Protein AF-A0A538D932-F1 (afdb_monomer_lite)

pLDDT: mean 81.1, std 18.61, range [20.25, 96.94]

Sequence (304 aa):
MVLSDRTIARYLEEGRIEIEPYDESLLQPSSVDVRVDRFFRVFHNSRYPYIDVREEQEDLTELVEVDDDTPFVLHPGEFVLGSTLERIRLPDDLVARLEGKALALDTLVPTTQGWKTMGDLRAGDLVFDEDGFPAVVLAATPPMTGRPCFEIRFSDGTAVVTDVDHQWRTIAKRDRRRGLRVDRIVTTGEIAETLRVGDEVNHHVPLAGAVWYPERDLPIDPYVLGVWLGDGTTTKAEITCADDEILAEVAAAGYEVARQRTRPLVYRVGGTGHTRCATTRSARLCFKASRIQTATSIASGAVI

Structure (mmCIF, N/CA/C/O backbone):
data_AF-A0A538D932-F1
#
_entry.id   AF-A0A538D932-F1
#
loop_
_atom_site.group_PDB
_atom_site.id
_atom_site.type_symbol
_atom_site.label_atom_id
_atom_site.label_alt_id
_atom_site.label_comp_id
_atom_site.label_asym_id
_atom_site.label_entity_id
_atom_site.label_seq_id
_atom_site.pdbx_PDB_ins_code
_atom_site.Cartn_x
_atom_site.Cartn_y
_atom_site.Cartn_z
_atom_site.occupancy
_atom_site.B_iso_or_equiv
_atom_site.auth_seq_id
_atom_site.auth_comp_id
_atom_site.auth_asym_id
_atom_site.auth_atom_id
_atom_site.pdbx_PDB_model_num
ATOM 1 N N . MET A 1 1 ? -2.665 18.416 13.082 1.00 67.06 1 MET A N 1
ATOM 2 C CA . MET A 1 1 ? -1.766 17.993 11.983 1.00 67.06 1 MET A CA 1
ATOM 3 C C . MET A 1 1 ? -1.580 16.496 12.137 1.00 67.06 1 MET A C 1
ATOM 5 O O . MET A 1 1 ? -1.362 16.083 13.267 1.00 67.06 1 MET A O 1
ATOM 9 N N . VAL A 1 2 ? -1.727 15.710 11.070 1.00 84.25 2 VAL A N 1
ATOM 10 C CA . VAL A 1 2 ? -1.512 14.252 11.118 1.00 84.25 2 VAL A CA 1
ATOM 11 C C . VAL A 1 2 ? -0.020 13.969 11.344 1.00 84.25 2 VAL A C 1
ATOM 13 O O . VAL A 1 2 ? 0.822 14.677 10.785 1.00 84.25 2 VAL A O 1
ATOM 16 N N . LEU A 1 3 ? 0.306 12.996 12.200 1.00 86.44 3 LEU A N 1
ATOM 17 C CA . LEU A 1 3 ? 1.692 12.615 12.488 1.00 86.44 3 LEU A CA 1
ATOM 18 C C . LEU A 1 3 ? 2.247 11.746 11.353 1.00 86.44 3 LEU A C 1
ATOM 20 O O . LEU A 1 3 ? 1.565 10.839 10.895 1.00 86.44 3 LEU A O 1
ATOM 24 N N . SER A 1 4 ? 3.477 12.014 10.910 1.00 86.06 4 SER A N 1
ATOM 25 C CA . SER A 1 4 ? 4.203 11.134 9.984 1.00 86.06 4 SER A CA 1
ATOM 26 C C . SER A 1 4 ? 4.803 9.927 10.703 1.00 86.06 4 SER A C 1
ATOM 28 O O . SER A 1 4 ? 5.055 10.009 11.903 1.00 86.06 4 SER A O 1
ATOM 30 N N . ASP A 1 5 ? 5.114 8.869 9.962 1.00 87.25 5 ASP A N 1
ATOM 31 C CA . ASP A 1 5 ? 5.920 7.706 10.365 1.00 87.25 5 ASP A CA 1
ATOM 32 C C . ASP A 1 5 ? 7.085 8.064 11.298 1.00 87.25 5 ASP A C 1
ATOM 34 O O . ASP A 1 5 ? 7.145 7.601 12.431 1.00 87.25 5 ASP A O 1
ATOM 38 N N . ARG A 1 6 ? 7.961 8.988 10.890 1.00 88.25 6 ARG A N 1
ATOM 39 C CA . ARG A 1 6 ? 9.130 9.428 11.667 1.00 88.25 6 ARG A CA 1
ATOM 40 C C . ARG A 1 6 ? 8.738 10.105 12.972 1.00 88.25 6 ARG A C 1
ATOM 42 O O . ARG A 1 6 ? 9.459 10.028 13.962 1.00 88.25 6 ARG A O 1
ATOM 49 N N . THR A 1 7 ? 7.617 10.824 12.965 1.00 92.62 7 THR A N 1
ATOM 50 C CA . THR A 1 7 ? 7.111 11.492 14.166 1.00 92.62 7 THR A CA 1
ATOM 51 C C . THR A 1 7 ? 6.482 10.486 15.120 1.00 92.62 7 THR A C 1
ATOM 53 O O . THR A 1 7 ? 6.703 10.601 16.321 1.00 92.62 7 THR A O 1
ATOM 56 N N . ILE A 1 8 ? 5.737 9.513 14.590 1.00 93.38 8 ILE A N 1
ATOM 57 C CA . ILE A 1 8 ? 5.142 8.410 15.348 1.00 93.38 8 ILE A CA 1
ATOM 58 C C . ILE A 1 8 ? 6.254 7.568 15.978 1.00 93.38 8 ILE A C 1
ATOM 60 O O . ILE A 1 8 ? 6.254 7.414 17.193 1.00 93.38 8 ILE A O 1
ATOM 64 N N . ALA A 1 9 ? 7.242 7.128 15.191 1.00 93.19 9 ALA A N 1
ATOM 65 C CA . ALA A 1 9 ? 8.400 6.369 15.661 1.00 93.19 9 ALA A CA 1
ATOM 66 C C . ALA A 1 9 ? 9.131 7.098 16.795 1.00 93.19 9 ALA A C 1
ATOM 68 O O . ALA A 1 9 ? 9.318 6.544 17.873 1.00 93.19 9 ALA A O 1
ATOM 69 N N . ARG A 1 10 ? 9.435 8.390 16.614 1.00 95.81 10 ARG A N 1
ATOM 70 C CA . ARG A 1 10 ? 10.038 9.205 17.677 1.00 95.81 10 ARG A CA 1
ATOM 71 C C . ARG A 1 10 ? 9.156 9.285 18.929 1.00 95.81 10 ARG A C 1
ATOM 73 O O . ARG A 1 10 ? 9.673 9.237 20.034 1.00 95.81 10 ARG A O 1
ATOM 80 N N . TYR A 1 11 ? 7.841 9.449 18.788 1.00 96.31 11 TYR A N 1
ATOM 81 C CA . TYR A 1 11 ? 6.939 9.536 19.945 1.00 96.31 11 TYR A CA 1
ATOM 82 C C . TYR A 1 11 ? 6.786 8.198 20.675 1.00 96.31 11 TYR A C 1
ATOM 84 O O . TYR A 1 11 ? 6.561 8.216 21.884 1.00 96.31 11 TYR A O 1
ATOM 92 N N . LEU A 1 12 ? 6.926 7.074 19.970 1.00 95.50 12 LEU A N 1
ATOM 93 C CA . LEU A 1 12 ? 7.026 5.739 20.561 1.00 95.50 12 LEU A CA 1
ATOM 94 C C . LEU A 1 12 ? 8.347 5.583 21.330 1.00 95.50 12 LEU A C 1
ATOM 96 O O . LEU A 1 12 ? 8.331 5.184 22.489 1.00 95.50 12 LEU A O 1
ATOM 100 N N . GLU A 1 13 ? 9.478 5.980 20.735 1.00 95.50 13 GLU A N 1
ATOM 101 C CA . GLU A 1 13 ? 10.796 5.969 21.397 1.00 95.50 13 GLU A CA 1
ATOM 102 C C . GLU A 1 13 ? 10.840 6.862 22.648 1.00 95.50 13 GLU A C 1
ATOM 104 O O . GLU A 1 13 ? 11.429 6.497 23.665 1.00 95.50 13 GLU A O 1
ATOM 109 N N . GLU A 1 14 ? 10.205 8.036 22.592 1.00 96.06 14 GLU A N 1
ATOM 110 C CA . GLU A 1 14 ? 10.094 8.979 23.711 1.00 96.06 14 GLU A CA 1
ATOM 111 C C . GLU A 1 14 ? 9.069 8.535 24.777 1.00 96.06 14 GLU A C 1
ATOM 113 O O . GLU A 1 14 ? 8.948 9.198 25.809 1.00 96.06 14 GLU A O 1
ATOM 118 N N . GLY A 1 15 ? 8.307 7.457 24.543 1.00 95.44 15 GLY A N 1
ATOM 119 C CA . GLY A 1 15 ? 7.244 6.980 25.438 1.00 95.44 15 GLY A CA 1
ATOM 120 C C . GLY A 1 15 ? 6.040 7.923 25.536 1.00 95.44 15 GLY A C 1
ATOM 121 O O . GLY A 1 15 ? 5.263 7.858 26.486 1.00 95.44 15 GLY A O 1
ATOM 122 N N . ARG A 1 16 ? 5.879 8.845 24.580 1.00 96.44 16 ARG A N 1
ATOM 123 C CA . ARG A 1 16 ? 4.697 9.717 24.508 1.00 96.44 16 ARG A CA 1
ATOM 124 C C . ARG A 1 16 ? 3.484 8.952 24.004 1.00 96.44 16 ARG A C 1
ATOM 126 O O . ARG A 1 16 ? 2.383 9.183 24.491 1.00 96.44 16 ARG A O 1
ATOM 133 N N . ILE A 1 17 ? 3.695 8.091 23.012 1.00 96.94 17 ILE A N 1
ATOM 134 C CA . ILE A 1 17 ? 2.719 7.116 22.534 1.00 96.94 17 ILE A CA 1
ATOM 135 C C . ILE A 1 17 ? 3.187 5.754 23.038 1.00 96.94 17 ILE A C 1
ATOM 137 O O . ILE A 1 17 ? 4.359 5.422 22.888 1.00 96.94 17 ILE A O 1
ATOM 141 N N . GLU A 1 18 ? 2.282 4.962 23.601 1.00 96.94 18 GLU A N 1
ATOM 142 C CA . GLU A 1 18 ? 2.555 3.566 23.955 1.00 96.94 18 GLU A CA 1
ATOM 143 C C . GLU A 1 18 ? 1.595 2.682 23.158 1.00 96.94 18 GLU A C 1
ATOM 145 O O . GLU A 1 18 ? 0.393 2.952 23.117 1.00 96.94 18 GLU A O 1
ATOM 150 N N . ILE A 1 19 ? 2.125 1.653 22.498 1.00 96.44 19 ILE A N 1
ATOM 151 C CA . ILE A 1 19 ? 1.352 0.641 21.771 1.00 96.44 19 ILE A CA 1
ATOM 152 C C . ILE A 1 19 ? 1.852 -0.715 22.257 1.00 96.44 19 ILE A C 1
ATOM 154 O O . ILE A 1 19 ? 3.038 -1.013 22.144 1.00 96.44 19 ILE A O 1
ATOM 158 N N . GLU A 1 20 ? 0.966 -1.530 22.819 1.00 95.62 20 GLU A N 1
ATOM 159 C CA . GLU A 1 20 ? 1.338 -2.826 23.386 1.00 95.62 20 GLU A CA 1
ATOM 160 C C . GLU A 1 20 ? 0.392 -3.932 22.899 1.00 95.62 20 GLU A C 1
ATOM 162 O O . GLU A 1 20 ? -0.794 -3.880 23.235 1.00 95.62 20 GLU A O 1
ATOM 167 N N . PRO A 1 21 ? 0.884 -4.942 22.152 1.00 95.50 21 PRO A N 1
ATOM 168 C CA . PRO A 1 21 ? 2.247 -5.080 21.614 1.00 95.50 21 PRO A CA 1
ATOM 169 C C . PRO A 1 21 ? 2.507 -4.157 20.406 1.00 95.50 21 PRO A C 1
ATOM 171 O O . PRO A 1 21 ? 1.658 -4.037 19.530 1.00 95.50 21 PRO A O 1
ATOM 174 N N . TYR A 1 22 ? 3.697 -3.557 20.312 1.00 92.19 22 TYR A N 1
ATOM 175 C CA . TYR A 1 22 ? 4.111 -2.814 19.115 1.00 92.19 22 TYR A CA 1
ATOM 176 C C . TYR A 1 22 ? 4.890 -3.710 18.151 1.00 92.19 22 TYR A C 1
ATOM 178 O O . TYR A 1 22 ? 5.838 -4.388 18.548 1.00 92.19 22 TYR A O 1
ATOM 186 N N . ASP A 1 23 ? 4.497 -3.674 16.882 1.00 88.06 23 ASP A N 1
ATOM 187 C CA . ASP A 1 23 ? 5.209 -4.289 15.767 1.00 88.06 23 ASP A CA 1
ATOM 188 C C . ASP A 1 23 ? 5.596 -3.178 14.786 1.00 88.06 23 ASP A C 1
ATOM 190 O O . ASP A 1 23 ? 4.735 -2.488 14.240 1.00 88.06 23 ASP A O 1
ATOM 194 N N . GLU A 1 24 ? 6.899 -2.987 14.585 1.00 88.12 24 GLU A N 1
ATOM 195 C CA . GLU A 1 24 ? 7.432 -1.927 13.726 1.00 88.12 24 GLU A CA 1
ATOM 196 C C . GLU A 1 24 ? 6.998 -2.088 12.262 1.00 88.12 24 GLU A C 1
ATOM 198 O O . GLU A 1 24 ? 6.854 -1.092 11.558 1.00 88.12 24 GLU A O 1
ATOM 203 N N . SER A 1 25 ? 6.697 -3.314 11.816 1.00 79.50 25 SER A N 1
ATOM 204 C CA . SER A 1 25 ? 6.202 -3.564 10.456 1.00 79.50 25 SER A CA 1
ATOM 205 C C . SER A 1 25 ? 4.795 -3.008 10.206 1.00 79.50 25 SER A C 1
ATOM 207 O O . SER A 1 25 ? 4.408 -2.797 9.056 1.00 79.50 25 SER A O 1
ATOM 209 N N . LEU A 1 26 ? 4.034 -2.730 11.271 1.00 82.69 26 LEU A N 1
ATOM 210 C CA . LEU A 1 26 ? 2.700 -2.132 11.190 1.00 82.69 26 LEU A CA 1
ATOM 211 C C . LEU A 1 26 ? 2.745 -0.600 11.115 1.00 82.69 26 LEU A C 1
ATOM 213 O O . LEU A 1 26 ? 1.703 0.037 10.930 1.00 82.69 26 LEU A O 1
ATOM 217 N N . LEU A 1 27 ? 3.929 0.011 11.233 1.00 87.44 27 LEU A N 1
ATOM 218 C CA . LEU A 1 27 ? 4.098 1.445 11.044 1.00 87.44 27 LEU A CA 1
ATOM 219 C C . LEU A 1 27 ? 3.983 1.801 9.559 1.00 87.44 27 LEU A C 1
ATOM 221 O O . LEU A 1 27 ? 4.757 1.360 8.717 1.00 87.44 27 LEU A O 1
ATOM 225 N N . GLN A 1 28 ? 3.013 2.651 9.254 1.00 81.81 28 GLN A N 1
ATOM 226 C CA . GLN A 1 28 ? 2.750 3.186 7.924 1.00 81.81 28 GLN A CA 1
ATOM 227 C C . GLN A 1 28 ? 3.183 4.664 7.860 1.00 81.81 28 GLN A C 1
ATOM 229 O O . GLN A 1 28 ? 3.369 5.295 8.907 1.00 81.81 28 GLN A O 1
ATOM 234 N N . PRO A 1 29 ? 3.246 5.285 6.664 1.00 77.56 29 PRO A N 1
ATOM 235 C CA . PRO A 1 29 ? 3.701 6.672 6.486 1.00 77.56 29 PRO A CA 1
ATOM 236 C C . PRO A 1 29 ? 3.036 7.738 7.383 1.00 77.56 29 PRO A C 1
ATOM 238 O O . PRO A 1 29 ? 3.615 8.804 7.600 1.00 77.56 29 PRO A O 1
ATOM 241 N N . SER A 1 30 ? 1.832 7.487 7.911 1.00 81.50 30 SER A N 1
ATOM 242 C CA . SER A 1 30 ? 1.179 8.329 8.933 1.00 81.50 30 SER A CA 1
ATOM 243 C C . SER A 1 30 ? 0.112 7.614 9.759 1.00 81.50 30 SER A C 1
ATOM 245 O O . SER A 1 30 ? -0.875 8.216 10.192 1.00 81.50 30 SER A O 1
ATOM 247 N N . SER A 1 31 ? 0.238 6.308 9.919 1.00 87.62 31 SER A N 1
ATOM 248 C CA . SER A 1 31 ? -0.682 5.533 10.743 1.00 87.62 31 SER A CA 1
ATOM 249 C C . SER A 1 31 ? 0.064 4.350 11.331 1.00 87.62 31 SER A C 1
ATOM 251 O O . SER A 1 31 ? 1.142 4.003 10.860 1.00 87.62 31 SER A O 1
ATOM 253 N N . VAL A 1 32 ? -0.518 3.719 12.338 1.00 90.06 32 VAL A N 1
ATOM 254 C CA . VAL A 1 32 ? -0.090 2.396 12.787 1.00 90.06 32 VAL A CA 1
ATOM 255 C C . VAL A 1 32 ? -1.279 1.488 12.550 1.00 90.06 32 VAL A C 1
ATOM 257 O O . VAL A 1 32 ? -2.383 1.808 12.997 1.00 90.06 32 VAL A O 1
ATOM 260 N N . ASP A 1 33 ? -1.079 0.427 11.780 1.00 88.44 33 ASP A N 1
ATOM 261 C CA . ASP A 1 33 ? -2.124 -0.568 11.590 1.00 88.44 33 ASP A CA 1
ATOM 262 C C . ASP A 1 33 ? -2.295 -1.355 12.901 1.00 88.44 33 ASP A C 1
ATOM 264 O O . ASP A 1 33 ? -1.330 -1.633 13.612 1.00 88.44 33 ASP A O 1
ATOM 268 N N . VAL A 1 34 ? -3.540 -1.674 13.249 1.00 89.44 34 VAL A N 1
ATOM 269 C CA . VAL A 1 34 ? -3.886 -2.430 14.460 1.00 89.44 34 VAL A CA 1
ATOM 270 C C . VAL A 1 34 ? -4.555 -3.735 14.071 1.00 89.44 34 VAL A C 1
ATOM 272 O O . VAL A 1 34 ? -5.273 -3.813 13.069 1.00 89.44 34 VAL A O 1
ATOM 275 N N . ARG A 1 35 ? -4.321 -4.771 14.866 1.00 87.75 35 ARG A N 1
ATOM 276 C CA . ARG A 1 35 ? -4.870 -6.107 14.664 1.00 87.75 35 ARG A CA 1
ATOM 277 C C . ARG A 1 35 ? -6.137 -6.276 15.487 1.00 87.75 35 ARG A C 1
ATOM 279 O O . ARG A 1 35 ? -6.336 -5.639 16.519 1.00 87.75 35 ARG A O 1
ATOM 286 N N . VAL A 1 36 ? -7.015 -7.148 15.010 1.00 87.31 36 VAL A N 1
ATOM 287 C CA . VAL A 1 36 ? -8.210 -7.561 15.751 1.00 87.31 36 VAL A CA 1
ATOM 288 C C . VAL A 1 36 ? -7.791 -8.573 16.816 1.00 87.31 36 VAL A C 1
ATOM 290 O O . VAL A 1 36 ? -7.000 -9.470 16.532 1.00 87.31 36 VAL A O 1
ATOM 293 N N . ASP A 1 37 ? -8.297 -8.409 18.035 1.00 90.62 37 ASP A N 1
ATOM 294 C CA . ASP A 1 37 ? -8.060 -9.333 19.144 1.00 90.62 37 ASP A CA 1
ATOM 295 C C . ASP A 1 37 ? -8.970 -10.573 19.059 1.00 90.62 37 ASP A C 1
ATOM 297 O O . ASP A 1 37 ? -9.961 -10.599 18.327 1.00 90.62 37 ASP A O 1
ATOM 301 N N . ARG A 1 38 ? -8.680 -11.590 19.872 1.00 89.31 38 ARG A N 1
ATOM 302 C CA . ARG A 1 38 ? -9.475 -12.826 20.001 1.00 89.31 38 ARG A CA 1
ATOM 303 C C . ARG A 1 38 ? -10.803 -12.647 20.743 1.00 89.31 38 ARG A C 1
ATOM 305 O O . ARG A 1 38 ? -11.594 -13.584 20.828 1.00 89.31 38 ARG A O 1
ATOM 312 N N . PHE A 1 39 ? -11.028 -11.474 21.329 1.00 90.00 39 PHE A N 1
ATOM 313 C CA . PHE A 1 39 ? -12.186 -11.182 22.164 1.00 90.00 39 PHE A CA 1
ATOM 314 C C . PHE A 1 39 ? -13.264 -10.428 21.385 1.00 90.00 39 PHE A C 1
ATOM 316 O O . PHE A 1 39 ? -13.053 -9.299 20.929 1.00 90.00 39 PHE A O 1
ATOM 323 N N . PHE A 1 40 ? -14.454 -11.022 21.320 1.00 90.31 40 PHE A N 1
ATOM 324 C CA . PHE A 1 40 ? -15.639 -10.432 20.708 1.00 90.31 40 PHE A CA 1
ATOM 325 C C . PHE A 1 40 ? -16.775 -10.321 21.721 1.00 90.31 40 PHE A C 1
ATOM 327 O O . PHE A 1 40 ? -17.036 -11.241 22.491 1.00 90.31 40 PHE A O 1
ATOM 334 N N . ARG A 1 41 ? -17.502 -9.204 21.709 1.00 89.44 41 ARG A N 1
ATOM 335 C CA . ARG A 1 41 ? -18.780 -9.062 22.418 1.00 89.44 41 ARG A CA 1
ATOM 336 C C . ARG A 1 41 ? -19.925 -9.300 21.442 1.00 89.44 41 ARG A C 1
ATOM 338 O O . ARG A 1 41 ? -20.145 -8.493 20.539 1.00 89.44 41 ARG A O 1
ATOM 345 N N . VAL A 1 42 ? -20.645 -10.400 21.639 1.00 88.00 42 VAL A N 1
ATOM 346 C CA . VAL A 1 42 ? -21.792 -10.817 20.818 1.00 88.00 42 VAL A CA 1
ATOM 347 C C . VAL A 1 42 ? -23.087 -10.361 21.478 1.00 88.00 42 VAL A C 1
ATOM 349 O O . VAL A 1 42 ? -23.236 -10.509 22.690 1.00 88.00 42 VAL A O 1
ATOM 352 N N . PHE A 1 43 ? -24.023 -9.807 20.701 1.00 86.00 43 PHE A N 1
ATOM 353 C CA . PHE A 1 43 ? -25.309 -9.333 21.220 1.00 86.00 43 PHE A CA 1
ATOM 354 C C . PHE A 1 43 ? -26.418 -10.377 21.091 1.00 86.00 43 PHE A C 1
ATOM 356 O O . PHE A 1 43 ? -26.683 -10.910 20.013 1.00 86.00 43 PHE A O 1
ATOM 363 N N . HIS A 1 44 ? -27.152 -10.583 22.183 1.00 83.38 44 HIS A N 1
ATOM 364 C CA . HIS A 1 44 ? -28.346 -11.423 22.233 1.00 83.38 44 HIS A CA 1
ATOM 365 C C . HIS A 1 44 ? -29.605 -10.588 21.968 1.00 83.38 44 HIS A C 1
ATOM 367 O O . HIS A 1 44 ? -30.412 -10.329 22.862 1.00 83.38 44 HIS A O 1
ATOM 373 N N . ASN A 1 45 ? -29.784 -10.178 20.710 1.00 75.62 45 ASN A N 1
ATOM 374 C CA . ASN A 1 45 ? -30.821 -9.228 20.266 1.00 75.62 45 ASN A CA 1
ATOM 375 C C . ASN A 1 45 ? -32.275 -9.669 20.536 1.00 75.62 45 ASN A C 1
ATOM 377 O O . ASN A 1 45 ? -33.198 -8.874 20.394 1.00 75.62 45 ASN A O 1
ATOM 381 N N . SER A 1 46 ? -32.503 -10.935 20.887 1.00 79.00 46 SER A N 1
ATOM 382 C CA . SER A 1 46 ? -33.823 -11.486 21.206 1.00 79.00 46 SER A CA 1
ATOM 383 C C . SER A 1 46 ? -34.197 -11.389 22.687 1.00 79.00 46 SER A C 1
ATOM 385 O O . SER A 1 46 ? -35.371 -11.558 23.017 1.00 79.00 46 SER A O 1
ATOM 387 N N . ARG A 1 47 ? -33.233 -11.139 23.587 1.00 80.44 47 ARG A N 1
ATOM 388 C CA . ARG A 1 47 ? -33.479 -11.126 25.041 1.00 80.44 47 ARG A CA 1
ATOM 389 C C . ARG A 1 47 ? -34.109 -9.825 25.523 1.00 80.44 47 ARG A C 1
ATOM 391 O O . ARG A 1 47 ? -34.890 -9.846 26.470 1.00 80.44 47 ARG A O 1
ATOM 398 N N . TYR A 1 48 ? -33.813 -8.718 24.848 1.00 77.62 48 TYR A N 1
ATOM 399 C CA . TYR A 1 48 ? -34.347 -7.402 25.176 1.00 77.62 48 TYR A CA 1
ATOM 400 C C . TYR A 1 48 ? -34.907 -6.711 23.930 1.00 77.62 48 TYR A C 1
ATOM 402 O O . TYR A 1 48 ? -34.303 -6.795 22.863 1.00 77.62 48 TYR A O 1
ATOM 410 N N . PRO A 1 49 ? -36.035 -5.989 24.047 1.00 81.38 49 PRO A N 1
ATOM 411 C CA . PRO A 1 49 ? -36.612 -5.246 22.927 1.00 81.38 49 PRO A CA 1
ATOM 412 C C . PRO A 1 49 ? -35.829 -3.968 22.574 1.00 81.38 49 PRO A C 1
ATOM 414 O O . PRO A 1 49 ? -36.019 -3.421 21.490 1.00 81.38 49 PRO A O 1
ATOM 417 N N . TYR A 1 50 ? -34.991 -3.467 23.486 1.00 80.31 50 TYR A N 1
ATOM 418 C CA . TYR A 1 50 ? -34.152 -2.281 23.310 1.00 80.31 50 TYR A CA 1
ATOM 419 C C . TYR A 1 50 ? -32.991 -2.277 24.316 1.00 80.31 50 TYR A C 1
ATOM 421 O O . TYR A 1 50 ? -33.002 -3.010 25.307 1.00 80.31 50 TYR A O 1
ATOM 429 N N . ILE A 1 51 ? -32.000 -1.424 24.052 1.00 80.31 51 ILE A N 1
ATOM 430 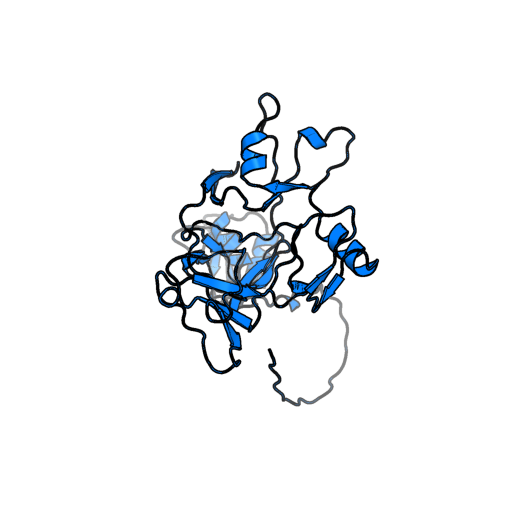C CA . ILE A 1 51 ? -30.879 -1.151 24.956 1.00 80.31 51 ILE A CA 1
ATOM 431 C C . ILE A 1 51 ? -31.258 0.052 25.826 1.00 80.31 51 ILE A C 1
ATOM 433 O O . ILE A 1 51 ? -31.458 1.147 25.292 1.00 80.31 51 ILE A O 1
ATOM 437 N N . ASP A 1 52 ? -31.370 -0.138 27.141 1.00 82.94 52 ASP A N 1
ATOM 438 C CA . ASP A 1 52 ? -31.601 0.940 28.107 1.00 82.94 52 ASP A CA 1
ATOM 439 C C . ASP A 1 52 ? -30.359 1.147 28.969 1.00 82.94 52 ASP A C 1
ATOM 441 O O . ASP A 1 52 ? -29.994 0.312 29.783 1.00 82.94 52 ASP A O 1
ATOM 445 N N . VAL A 1 53 ? -29.719 2.303 28.813 1.00 83.69 53 VAL A N 1
ATOM 446 C CA . VAL A 1 53 ? -28.483 2.650 29.532 1.00 83.69 53 VAL A CA 1
ATOM 447 C C . VAL A 1 53 ? -28.732 2.884 31.031 1.00 83.69 53 VAL A C 1
ATOM 449 O O . VAL A 1 53 ? -27.782 2.970 31.806 1.00 83.69 53 VAL A O 1
ATOM 452 N N . ARG A 1 54 ? -29.992 3.037 31.460 1.00 89.88 54 ARG A N 1
ATOM 453 C CA . ARG A 1 54 ? -30.341 3.259 32.873 1.00 89.88 54 ARG A CA 1
ATOM 454 C C . ARG A 1 54 ? -30.500 1.971 33.670 1.00 89.88 54 ARG A C 1
ATOM 456 O O . ARG A 1 54 ? -30.505 2.047 34.896 1.00 89.88 54 ARG A O 1
ATOM 463 N N . GLU A 1 55 ? -30.652 0.836 33.000 1.00 85.31 55 GLU A N 1
ATOM 464 C CA . GLU A 1 55 ? -30.877 -0.458 33.634 1.00 85.31 55 GLU A CA 1
ATOM 465 C C . GLU A 1 55 ? -29.725 -1.409 33.300 1.00 85.31 55 GLU A C 1
ATOM 467 O O . GLU A 1 55 ? -29.205 -1.420 32.187 1.00 85.31 55 GLU A O 1
ATOM 472 N N . GLU A 1 56 ? -29.298 -2.214 34.272 1.00 81.31 56 GLU A N 1
ATOM 473 C CA . GLU A 1 56 ? -28.292 -3.246 34.021 1.00 81.31 56 GLU A CA 1
ATOM 474 C C . GLU A 1 56 ? -28.921 -4.394 33.218 1.00 81.31 56 GLU A C 1
ATOM 476 O O . GLU A 1 56 ? -29.882 -5.031 33.648 1.00 81.31 56 GLU A O 1
ATOM 481 N N . GLN A 1 57 ? -28.375 -4.651 32.028 1.00 84.38 57 GLN A N 1
ATOM 482 C CA . GLN A 1 57 ? -28.814 -5.708 31.113 1.00 84.38 57 GLN A CA 1
ATOM 483 C C . GLN A 1 57 ? -27.668 -6.713 30.906 1.00 84.38 57 GLN A C 1
ATOM 485 O O . GLN A 1 57 ? -27.083 -6.784 29.825 1.00 84.38 57 GLN A O 1
ATOM 490 N N . GLU A 1 58 ? -27.300 -7.462 31.951 1.00 81.06 58 GLU A N 1
ATOM 491 C CA . GLU A 1 58 ? -26.117 -8.348 31.953 1.00 81.06 58 GLU A CA 1
ATOM 492 C C . GLU A 1 58 ? -26.143 -9.402 30.834 1.00 81.06 58 GLU A C 1
ATOM 494 O O . GLU A 1 58 ? -25.117 -9.711 30.233 1.00 81.06 58 GLU A O 1
ATOM 499 N N . ASP A 1 59 ? -27.337 -9.888 30.497 1.00 83.88 59 ASP A N 1
ATOM 500 C CA . ASP A 1 59 ? -27.571 -10.911 29.478 1.00 83.88 59 ASP A CA 1
ATOM 501 C C . ASP A 1 59 ? -27.596 -10.374 28.036 1.00 83.88 59 ASP A C 1
ATOM 503 O O . ASP A 1 59 ? -27.749 -11.150 27.089 1.00 83.88 59 ASP A O 1
ATOM 507 N N . LEU A 1 60 ? -27.491 -9.054 27.841 1.00 85.31 60 LEU A N 1
ATOM 508 C CA . LEU A 1 60 ? -27.553 -8.437 26.513 1.00 85.31 60 LEU A CA 1
ATOM 509 C C . LEU A 1 60 ? -26.343 -8.813 25.656 1.00 85.31 60 LEU A C 1
ATOM 511 O O . LEU A 1 60 ? -26.476 -8.940 24.438 1.00 85.31 60 LEU A O 1
ATOM 515 N N . THR A 1 61 ? -25.172 -8.968 26.279 1.00 87.00 61 THR A N 1
ATOM 516 C CA . THR A 1 61 ? -23.936 -9.287 25.565 1.00 87.00 61 THR A CA 1
ATOM 517 C C . THR A 1 61 ? -23.159 -10.399 26.237 1.00 87.00 61 THR A C 1
ATOM 519 O O . THR A 1 61 ? -23.059 -10.463 27.458 1.00 87.00 61 THR A O 1
ATOM 522 N N . GLU A 1 62 ? -22.511 -11.213 25.424 1.00 89.69 62 GLU A N 1
ATOM 523 C CA . GLU A 1 62 ? -21.622 -12.277 25.866 1.00 89.69 62 GLU A CA 1
ATOM 524 C C . GLU A 1 62 ? -20.212 -12.005 25.352 1.00 89.69 62 GLU A C 1
ATOM 526 O O . GLU A 1 62 ? -20.040 -11.592 24.203 1.00 89.69 62 GLU A O 1
ATOM 531 N N . LEU A 1 63 ? -19.209 -12.181 26.214 1.00 89.94 63 LEU A N 1
ATOM 532 C CA . LEU A 1 63 ? -17.813 -12.151 25.794 1.00 89.94 63 LEU A CA 1
ATOM 533 C C . LEU A 1 63 ? -17.452 -13.534 25.256 1.00 89.94 63 LEU A C 1
ATOM 535 O O . LEU A 1 63 ? -17.432 -14.501 26.012 1.00 89.94 63 LEU A O 1
ATOM 539 N N . VAL A 1 64 ? -17.156 -13.597 23.967 1.00 89.88 64 VAL A N 1
ATOM 540 C CA . VAL A 1 64 ? -16.654 -14.785 23.288 1.00 89.88 64 VAL A CA 1
ATOM 541 C C . VAL A 1 64 ? -15.152 -14.617 23.105 1.00 89.88 64 VAL A C 1
ATOM 543 O O . VAL A 1 64 ? -14.699 -13.641 22.505 1.00 89.88 64 VAL A O 1
ATOM 546 N N . GLU A 1 65 ? -14.389 -15.563 23.640 1.00 91.31 65 GLU A N 1
ATOM 547 C CA . GLU A 1 65 ? -12.966 -15.725 23.350 1.00 91.31 65 GLU A CA 1
ATOM 548 C C . GLU A 1 65 ? -12.814 -16.782 22.257 1.00 91.31 65 GLU A C 1
ATOM 550 O O . GLU A 1 65 ? -13.426 -17.849 22.324 1.00 91.31 65 GLU A O 1
ATOM 555 N N . VAL A 1 66 ? -12.051 -16.450 21.221 1.00 87.62 66 VAL A N 1
ATOM 556 C CA . VAL A 1 66 ? -11.846 -17.300 20.048 1.00 87.62 66 VAL A CA 1
ATOM 557 C C . VAL A 1 66 ? -10.466 -17.935 20.142 1.00 87.62 66 VAL A C 1
ATOM 559 O O . VAL A 1 66 ? -9.459 -17.231 20.173 1.00 87.62 66 VAL A O 1
ATOM 562 N N . ASP A 1 67 ? -10.422 -19.263 20.184 1.00 85.31 67 ASP A N 1
ATOM 563 C CA . ASP A 1 67 ? -9.166 -20.012 20.163 1.00 85.31 67 ASP A CA 1
ATOM 564 C C . ASP A 1 67 ? -8.524 -19.988 18.767 1.00 85.31 67 ASP A C 1
ATOM 566 O O . ASP A 1 67 ? -9.224 -19.975 17.753 1.00 85.31 67 ASP A O 1
ATOM 570 N N . ASP A 1 68 ? -7.191 -20.074 18.705 1.00 76.44 68 ASP A N 1
ATOM 571 C CA . ASP A 1 68 ? -6.422 -19.982 17.451 1.00 76.44 68 ASP A CA 1
ATOM 572 C C . ASP A 1 68 ? -6.801 -21.068 16.415 1.00 76.44 68 ASP A C 1
ATOM 574 O O . ASP A 1 68 ? -6.647 -20.870 15.209 1.00 76.44 68 ASP A O 1
ATOM 578 N N . ASP A 1 69 ? -7.341 -22.204 16.868 1.00 79.06 69 ASP A N 1
ATOM 579 C CA . ASP A 1 69 ? -7.734 -23.334 16.017 1.00 79.06 69 ASP A CA 1
ATOM 580 C C . ASP A 1 69 ? -9.189 -23.262 15.515 1.00 79.06 69 ASP A C 1
ATOM 582 O O . ASP A 1 69 ? -9.590 -24.061 14.660 1.00 79.06 69 ASP A O 1
ATOM 586 N N . THR A 1 70 ? -10.006 -22.338 16.039 1.00 75.31 70 THR A N 1
ATOM 587 C CA . THR A 1 70 ? -11.445 -22.281 15.742 1.00 75.31 70 THR A CA 1
ATOM 588 C C . THR A 1 70 ? -11.828 -20.937 15.126 1.00 75.31 70 THR A C 1
ATOM 590 O O . THR A 1 70 ? -11.733 -19.910 15.787 1.00 75.31 70 THR A O 1
ATOM 593 N N . PRO A 1 71 ? -12.324 -20.897 13.877 1.00 75.38 71 PRO A N 1
ATOM 594 C CA . PRO A 1 71 ? -12.746 -19.641 13.274 1.00 75.38 71 PRO A CA 1
ATOM 595 C C . PRO A 1 71 ? -14.010 -19.095 13.949 1.00 75.38 71 PRO A C 1
ATOM 597 O O . PRO A 1 71 ? -14.984 -19.820 14.159 1.00 75.38 71 PRO A O 1
ATOM 600 N N . PHE A 1 72 ? -14.033 -17.786 14.201 1.00 80.88 72 PHE A N 1
ATOM 601 C CA . PHE A 1 72 ? -15.252 -17.074 14.576 1.00 80.88 72 PHE A CA 1
ATOM 602 C C . PHE A 1 72 ? -16.099 -16.785 13.334 1.00 80.88 72 PHE A C 1
ATOM 604 O O . PHE A 1 72 ? -15.680 -16.054 12.434 1.00 80.88 72 PHE A O 1
ATOM 611 N N . VAL A 1 73 ? -17.294 -17.371 13.267 1.00 80.81 73 VAL A N 1
ATOM 612 C CA . VAL A 1 73 ? -18.215 -17.191 12.138 1.00 80.81 73 VAL A CA 1
ATOM 613 C C . VAL A 1 73 ? -19.239 -16.120 12.490 1.00 80.81 73 VAL A C 1
ATOM 615 O O . VAL A 1 73 ? -20.095 -16.339 13.339 1.00 80.81 73 VAL A O 1
ATOM 618 N N . LEU A 1 74 ? -19.172 -14.978 11.804 1.00 76.31 74 LEU A N 1
ATOM 619 C CA . LEU A 1 74 ? -20.183 -13.924 11.881 1.00 76.31 74 LEU A CA 1
ATOM 620 C C . LEU A 1 74 ? -21.203 -14.110 10.753 1.00 76.31 74 LEU A C 1
ATOM 622 O O . LEU A 1 74 ? -20.839 -14.023 9.573 1.00 76.31 74 LEU A O 1
ATOM 626 N N . HIS A 1 75 ? -22.472 -14.363 11.080 1.00 75.19 75 HIS A N 1
ATOM 627 C CA . HIS A 1 75 ? -23.497 -14.517 10.050 1.00 75.19 75 HIS A CA 1
ATOM 628 C C . HIS A 1 75 ? -23.945 -13.156 9.481 1.00 75.19 75 HIS A C 1
ATOM 630 O O . HIS A 1 75 ? -23.890 -12.129 10.162 1.00 75.19 75 HIS A O 1
ATOM 636 N N . PRO A 1 76 ? -24.419 -13.105 8.220 1.00 69.75 76 PRO A N 1
ATOM 637 C CA . PRO A 1 76 ? -24.923 -11.868 7.631 1.00 69.75 76 PRO A CA 1
ATOM 638 C C . PRO A 1 76 ? -26.044 -11.228 8.464 1.00 69.75 76 PRO A C 1
ATOM 640 O O . PRO A 1 76 ? -27.038 -11.878 8.778 1.00 69.75 76 PRO A O 1
ATOM 643 N N . GLY A 1 77 ? -25.904 -9.934 8.764 1.00 72.25 77 GLY A N 1
ATOM 644 C CA . GLY A 1 77 ? -26.871 -9.166 9.557 1.00 72.25 77 GLY A CA 1
ATOM 645 C C . GLY A 1 77 ? -26.644 -9.222 11.070 1.00 72.25 77 GLY A C 1
ATOM 646 O O . GLY A 1 77 ? -27.340 -8.520 11.803 1.00 72.25 77 GLY A O 1
ATOM 647 N N . GLU A 1 78 ? -25.671 -10.005 11.538 1.00 79.00 78 GLU A N 1
ATOM 648 C CA . GLU A 1 78 ? -25.258 -10.008 12.939 1.00 79.00 78 GLU A CA 1
ATOM 649 C C . GLU A 1 78 ? -24.279 -8.872 13.242 1.00 79.00 78 GLU A C 1
ATOM 651 O O . GLU A 1 78 ? -23.518 -8.414 12.386 1.00 79.00 78 GLU A O 1
ATOM 656 N N . PHE A 1 79 ? -24.315 -8.407 14.489 1.00 77.81 79 PHE A N 1
ATOM 657 C CA . PHE A 1 79 ? -23.483 -7.323 14.990 1.00 77.81 79 PHE A CA 1
ATOM 658 C C . PHE A 1 79 ? -22.690 -7.803 16.203 1.00 77.81 79 PHE A C 1
ATOM 660 O O . PHE A 1 79 ? -23.252 -8.389 17.130 1.00 77.81 79 PHE A O 1
ATOM 667 N N . VAL A 1 80 ? -21.388 -7.527 16.194 1.00 86.50 80 VAL A N 1
ATOM 668 C CA . VAL A 1 80 ? -20.454 -7.858 17.273 1.00 86.50 80 VAL A CA 1
ATOM 669 C C . VAL A 1 80 ? -19.518 -6.676 17.510 1.00 86.50 80 VAL A C 1
ATOM 671 O O . VAL A 1 80 ? -19.217 -5.933 16.574 1.00 86.50 80 VAL A O 1
ATOM 674 N N . LEU A 1 81 ? -19.038 -6.498 18.742 1.00 86.38 81 LEU A N 1
ATOM 675 C CA . LEU A 1 81 ? -17.915 -5.593 19.017 1.00 86.38 81 LEU A CA 1
ATOM 676 C C . LEU A 1 81 ? -16.630 -6.414 19.048 1.00 86.38 81 LEU A C 1
ATOM 678 O O . LEU A 1 81 ? -16.552 -7.386 19.795 1.00 86.38 81 LEU A O 1
ATOM 682 N N . GLY A 1 82 ? -15.630 -6.013 18.271 1.00 85.62 82 GLY A N 1
ATOM 683 C CA . GLY A 1 82 ? -14.267 -6.525 18.397 1.00 85.62 82 GLY A CA 1
ATOM 684 C C . GLY A 1 82 ? -13.414 -5.596 19.257 1.00 85.62 82 GLY A C 1
ATOM 685 O O . GLY A 1 82 ? -13.677 -4.392 19.324 1.00 85.62 82 GLY A O 1
ATOM 686 N N . SER A 1 83 ? -12.388 -6.150 19.897 1.00 87.81 83 SER A N 1
ATOM 687 C CA . SER A 1 83 ? -11.294 -5.369 20.481 1.00 87.81 83 SER A CA 1
ATOM 688 C C . SER A 1 83 ? -10.119 -5.293 19.506 1.00 87.81 83 SER A C 1
ATOM 690 O O . SER A 1 83 ? -9.949 -6.171 18.660 1.00 87.81 83 SER A O 1
ATOM 692 N N . THR A 1 84 ? -9.294 -4.256 19.627 1.00 91.50 84 THR A N 1
ATOM 693 C CA . THR A 1 84 ? -7.943 -4.277 19.055 1.00 91.50 84 THR A CA 1
ATOM 694 C C . THR A 1 84 ? -7.039 -5.126 19.940 1.00 91.50 84 THR A C 1
ATOM 696 O O . THR A 1 84 ? -7.210 -5.125 21.162 1.00 91.50 84 THR A O 1
ATOM 699 N N . LEU A 1 85 ? -6.093 -5.843 19.333 1.00 92.56 85 LEU A N 1
ATOM 700 C CA . LEU A 1 85 ? -5.049 -6.572 20.056 1.00 92.56 85 LEU A CA 1
ATOM 701 C C . LEU A 1 85 ? -4.120 -5.582 20.767 1.00 92.56 85 LEU A C 1
ATOM 703 O O . LEU A 1 85 ? -3.700 -5.799 21.902 1.00 92.56 85 LEU A O 1
ATOM 707 N N . GLU A 1 86 ? -3.814 -4.473 20.098 1.00 95.25 86 GLU A N 1
ATOM 708 C CA . GLU A 1 86 ? -2.974 -3.421 20.637 1.00 95.25 86 GLU A CA 1
ATOM 709 C C . GLU A 1 86 ? -3.738 -2.545 21.633 1.00 95.25 86 GLU A C 1
ATOM 711 O O . GLU A 1 86 ? -4.798 -1.982 21.334 1.00 95.25 86 GLU A O 1
ATOM 716 N N . ARG A 1 87 ? -3.145 -2.363 22.814 1.00 94.69 87 ARG A N 1
ATOM 717 C CA . ARG A 1 87 ? -3.519 -1.333 23.781 1.00 94.69 87 ARG A CA 1
ATOM 718 C C . ARG A 1 87 ? -2.741 -0.062 23.473 1.00 94.69 87 ARG A C 1
ATOM 720 O O . ARG A 1 87 ? -1.515 -0.080 23.455 1.00 94.69 87 ARG A O 1
ATOM 727 N N . ILE A 1 88 ? -3.459 1.041 23.273 1.00 95.44 88 ILE A N 1
ATOM 728 C CA . ILE A 1 88 ? -2.868 2.322 22.878 1.00 95.44 88 ILE A CA 1
ATOM 729 C C . ILE A 1 88 ? -3.016 3.337 24.012 1.00 95.44 88 ILE A C 1
ATOM 731 O O . ILE A 1 88 ? -4.126 3.581 24.494 1.00 95.44 88 ILE A O 1
ATOM 735 N N . ARG A 1 89 ? -1.908 3.967 24.409 1.00 96.19 89 ARG A N 1
ATOM 736 C CA . ARG A 1 89 ? -1.876 5.137 25.294 1.00 96.19 89 ARG A CA 1
ATOM 737 C C . ARG A 1 89 ? -1.407 6.351 24.501 1.00 96.19 89 ARG A C 1
ATOM 739 O O . ARG A 1 89 ? -0.385 6.301 23.822 1.00 96.19 89 ARG A O 1
ATOM 746 N N . LEU A 1 90 ? -2.157 7.444 24.601 1.00 96.62 90 LEU A N 1
ATOM 747 C CA . LEU A 1 90 ? -1.846 8.718 23.954 1.00 96.62 90 LEU A CA 1
ATOM 748 C C . LEU A 1 90 ? -1.614 9.802 25.019 1.00 96.62 90 LEU A C 1
ATOM 750 O O . LEU A 1 90 ? -2.196 9.712 26.107 1.00 96.62 90 LEU A O 1
ATOM 754 N N . PRO A 1 91 ? -0.801 10.829 24.722 1.00 95.44 91 PRO A N 1
ATOM 755 C CA . PRO A 1 91 ? -0.676 12.002 25.577 1.00 95.44 91 PRO A CA 1
ATOM 756 C C . PRO A 1 91 ? -1.942 12.874 25.490 1.00 95.44 91 PRO A C 1
ATOM 758 O O . PRO A 1 91 ? -2.778 12.702 24.603 1.00 95.44 91 PRO A O 1
ATOM 761 N N . ASP A 1 92 ? -2.086 13.829 26.406 1.00 96.00 92 ASP A N 1
ATOM 762 C CA . ASP A 1 92 ? -3.264 14.705 26.520 1.00 96.00 92 ASP A CA 1
ATOM 763 C C . ASP A 1 92 ? -3.416 15.724 25.374 1.00 96.00 92 ASP A C 1
ATOM 765 O O . ASP A 1 92 ? -4.470 16.345 25.227 1.00 96.00 92 ASP A O 1
ATOM 769 N N . ASP A 1 93 ? -2.389 15.870 24.536 1.00 94.38 93 ASP A N 1
ATOM 770 C CA . ASP A 1 93 ? -2.344 16.761 23.379 1.00 94.38 93 ASP A CA 1
ATOM 771 C C . ASP A 1 93 ? -2.544 16.049 22.026 1.00 94.38 93 ASP A C 1
ATOM 773 O O . ASP A 1 93 ? -2.439 16.692 20.975 1.00 94.38 93 ASP A O 1
ATOM 777 N N . LEU A 1 94 ? -2.853 14.744 22.022 1.00 92.94 94 LEU A N 1
ATOM 778 C CA . LEU A 1 94 ? -3.021 13.945 20.804 1.00 92.94 94 LEU A CA 1
ATOM 779 C C . LEU A 1 94 ? -4.363 13.202 20.766 1.00 92.94 94 LEU A C 1
ATOM 781 O O . LEU A 1 94 ? -4.840 12.662 21.757 1.00 92.94 94 LEU A O 1
ATOM 785 N N . VAL A 1 95 ? -4.946 13.122 19.569 1.00 92.38 95 VAL A N 1
ATOM 786 C CA . VAL A 1 95 ? -6.135 12.313 19.279 1.00 92.38 95 VAL A CA 1
ATOM 787 C C . VAL A 1 95 ? -5.798 11.352 18.146 1.00 92.38 95 VAL A C 1
ATOM 789 O O . VAL A 1 95 ? -5.194 11.760 17.152 1.00 92.38 95 VAL A O 1
ATOM 792 N N . ALA A 1 96 ? -6.215 10.093 18.282 1.00 89.31 96 ALA A N 1
A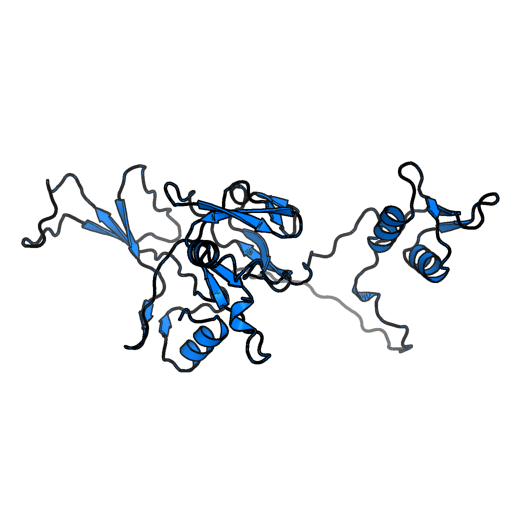TOM 793 C CA . ALA A 1 96 ? -6.161 9.101 17.215 1.00 89.31 96 ALA A CA 1
ATOM 794 C C . ALA A 1 96 ? -7.566 8.803 16.678 1.00 89.31 96 ALA A C 1
ATOM 796 O O . ALA A 1 96 ? -8.558 8.887 17.404 1.00 89.31 96 ALA A O 1
ATOM 797 N N . ARG A 1 97 ? -7.638 8.437 15.398 1.00 86.88 97 ARG A N 1
ATOM 798 C CA . ARG A 1 97 ? -8.851 7.968 14.723 1.00 86.88 97 ARG A CA 1
ATOM 799 C C . ARG A 1 97 ? -8.574 6.565 14.192 1.00 86.88 97 ARG A C 1
ATOM 801 O O . ARG A 1 97 ? -7.533 6.353 13.578 1.00 86.88 97 ARG A O 1
ATOM 808 N N . LEU A 1 98 ? -9.489 5.632 14.440 1.00 82.12 98 LEU A N 1
ATOM 809 C CA . LEU A 1 98 ? -9.411 4.266 13.929 1.00 82.12 98 LEU A CA 1
ATOM 810 C C . LEU A 1 98 ? -10.238 4.165 12.647 1.00 82.12 98 LEU A C 1
ATOM 812 O O . LEU A 1 98 ? -11.454 4.352 12.692 1.00 82.12 98 LEU A O 1
ATOM 816 N N . GLU A 1 99 ? -9.588 3.880 11.518 1.00 74.56 99 GLU A N 1
ATOM 817 C CA . GLU A 1 99 ? -10.242 3.807 10.208 1.00 74.56 99 GLU A CA 1
ATOM 818 C C . GLU A 1 99 ? -9.753 2.615 9.390 1.00 74.56 99 GLU A C 1
ATOM 820 O O . GLU A 1 99 ? -8.563 2.312 9.372 1.00 74.56 99 GLU A O 1
ATOM 825 N N . GLY A 1 100 ? -10.668 1.983 8.653 1.00 68.44 100 GLY A N 1
ATOM 826 C CA . GLY A 1 100 ? -10.299 1.088 7.559 1.00 68.44 100 GLY A CA 1
ATOM 827 C C . GLY A 1 100 ? -9.989 1.890 6.294 1.00 68.44 100 GLY A C 1
ATOM 828 O O . GLY A 1 100 ? -10.729 2.818 5.964 1.00 68.44 100 GLY A O 1
ATOM 829 N N . LYS A 1 101 ? -8.916 1.519 5.590 1.00 74.12 101 LYS A N 1
ATOM 830 C CA . LYS A 1 101 ? -8.522 2.088 4.291 1.00 74.12 101 LYS A CA 1
ATOM 831 C C . LYS A 1 101 ? -9.110 1.237 3.167 1.00 74.12 101 LYS A C 1
ATOM 833 O O . LYS A 1 101 ? -9.058 0.010 3.254 1.00 74.12 101 LYS A O 1
ATOM 838 N N . ALA A 1 102 ? -9.632 1.857 2.110 1.00 83.19 102 ALA A N 1
ATOM 839 C CA . ALA A 1 102 ? -10.223 1.129 0.993 1.00 83.19 102 ALA A CA 1
ATOM 840 C C . ALA A 1 102 ? -9.741 1.621 -0.381 1.00 83.19 102 ALA A C 1
ATOM 842 O O . ALA A 1 102 ? -9.411 2.787 -0.606 1.00 83.19 102 ALA A O 1
ATOM 843 N N . LEU A 1 103 ? -9.720 0.678 -1.319 1.00 88.75 103 LEU A N 1
ATOM 844 C CA . LEU A 1 103 ? -9.436 0.859 -2.740 1.00 88.75 103 LEU A CA 1
ATOM 845 C C . LEU A 1 103 ? -10.492 0.101 -3.544 1.00 88.75 103 LEU A C 1
ATOM 847 O O . LEU A 1 103 ? -11.058 -0.882 -3.057 1.00 88.75 103 LEU A O 1
ATOM 851 N N . ALA A 1 104 ? -10.758 0.538 -4.775 1.00 91.38 104 ALA A N 1
ATOM 852 C CA . ALA A 1 104 ? -11.644 -0.206 -5.664 1.00 91.38 104 ALA A CA 1
ATOM 853 C C . ALA A 1 104 ? -11.081 -1.602 -5.966 1.00 91.38 104 ALA A C 1
ATOM 855 O O . ALA A 1 104 ? -9.877 -1.768 -6.168 1.00 91.38 104 ALA A O 1
ATOM 856 N N . LEU A 1 105 ? -11.960 -2.607 -5.999 1.00 92.75 105 LEU A N 1
ATOM 857 C CA . LEU A 1 105 ? -11.571 -4.018 -6.096 1.00 92.75 105 LEU A CA 1
ATOM 858 C C . LEU A 1 105 ? -10.870 -4.369 -7.414 1.00 92.75 105 LEU A C 1
ATOM 860 O O . LEU A 1 105 ? -10.098 -5.318 -7.452 1.00 92.75 105 LEU A O 1
ATOM 864 N N . ASP A 1 106 ? -11.115 -3.617 -8.480 1.00 92.75 106 ASP A N 1
ATOM 865 C CA . ASP A 1 106 ? -10.490 -3.780 -9.793 1.00 92.75 106 ASP A CA 1
ATOM 866 C C . ASP A 1 106 ? -9.139 -3.055 -9.923 1.00 92.75 106 ASP A C 1
ATOM 868 O O . ASP A 1 106 ? -8.473 -3.180 -10.952 1.00 92.75 106 ASP A O 1
ATOM 872 N N . THR A 1 107 ? -8.696 -2.340 -8.881 1.00 92.88 107 THR A N 1
ATOM 873 C CA . THR A 1 107 ? -7.387 -1.673 -8.859 1.00 92.88 107 THR A CA 1
ATOM 874 C C . THR A 1 107 ? -6.277 -2.697 -9.054 1.00 92.88 107 THR A C 1
ATOM 876 O O . THR A 1 107 ? -6.169 -3.653 -8.290 1.00 92.88 107 THR A O 1
ATOM 879 N N . LEU A 1 108 ? -5.429 -2.491 -10.062 1.00 93.50 108 LEU A N 1
ATOM 880 C CA . LEU A 1 108 ? -4.275 -3.348 -10.310 1.00 93.50 108 LEU A CA 1
ATOM 881 C C . LEU A 1 108 ? -3.161 -3.056 -9.299 1.00 93.50 108 LEU A C 1
ATOM 883 O O . LEU A 1 108 ? -2.700 -1.924 -9.175 1.00 93.50 108 LEU A O 1
ATOM 887 N N . VAL A 1 109 ? -2.699 -4.104 -8.623 1.00 92.12 109 VAL A N 1
ATOM 888 C CA . VAL A 1 109 ? -1.613 -4.085 -7.645 1.00 92.12 109 VAL A CA 1
ATOM 889 C C . VAL A 1 109 ? -0.470 -4.969 -8.159 1.00 92.12 109 VAL A C 1
ATOM 891 O O . VAL A 1 109 ? -0.701 -6.138 -8.505 1.00 92.12 109 VAL A O 1
ATOM 894 N N . PRO A 1 110 ? 0.765 -4.445 -8.253 1.00 92.12 110 PRO A N 1
ATOM 895 C CA . PRO A 1 110 ? 1.909 -5.245 -8.659 1.00 92.12 110 PRO A CA 1
ATOM 896 C C . PRO A 1 110 ? 2.300 -6.202 -7.528 1.00 92.12 110 PRO A C 1
ATOM 898 O O . PRO A 1 110 ? 2.445 -5.798 -6.375 1.00 92.12 110 PRO A O 1
ATOM 901 N N . THR A 1 111 ? 2.500 -7.473 -7.868 1.00 93.44 111 THR A N 1
ATOM 902 C CA . THR A 1 111 ? 3.015 -8.495 -6.947 1.00 93.44 111 THR A CA 1
ATOM 903 C C . THR A 1 111 ? 4.290 -9.108 -7.506 1.00 93.44 111 THR A C 1
ATOM 905 O O . THR A 1 111 ? 4.547 -9.047 -8.712 1.00 93.44 111 THR A O 1
ATOM 908 N N . THR A 1 112 ? 5.058 -9.802 -6.668 1.00 91.75 112 THR A N 1
ATOM 909 C CA . THR A 1 112 ? 6.260 -10.543 -7.109 1.00 91.75 112 THR A CA 1
ATOM 910 C C . THR A 1 112 ? 5.973 -11.653 -8.135 1.00 91.75 112 THR A C 1
ATOM 912 O O . THR A 1 112 ? 6.903 -12.178 -8.755 1.00 91.75 112 THR A O 1
ATOM 915 N N . GLN A 1 113 ? 4.701 -12.022 -8.326 1.00 89.69 113 GLN A N 1
ATOM 916 C CA . GLN A 1 113 ? 4.234 -13.040 -9.272 1.00 89.69 113 GLN A CA 1
ATOM 917 C C . GLN A 1 113 ? 3.511 -12.451 -10.495 1.00 89.69 113 GLN A C 1
ATOM 919 O O . GLN A 1 113 ? 3.032 -13.206 -11.340 1.00 89.69 113 GLN A O 1
ATOM 924 N N . GLY A 1 114 ? 3.442 -11.123 -10.612 1.00 90.38 114 GLY A N 1
ATOM 925 C CA . GLY A 1 114 ? 2.693 -10.419 -11.653 1.00 90.38 114 GLY A CA 1
ATOM 926 C C . GLY A 1 114 ? 1.578 -9.548 -11.079 1.00 90.38 114 GLY A C 1
ATOM 927 O O . GLY A 1 114 ? 1.460 -9.370 -9.871 1.00 90.38 114 GLY A O 1
ATOM 928 N N . TRP A 1 115 ? 0.757 -8.971 -11.947 1.00 93.75 115 TRP A N 1
ATOM 929 C CA . TRP A 1 115 ? -0.334 -8.097 -11.519 1.00 93.75 115 TRP A CA 1
ATOM 930 C C . TRP A 1 115 ? -1.515 -8.902 -10.976 1.00 93.75 115 TRP A C 1
ATOM 932 O O . TRP A 1 115 ? -1.918 -9.899 -11.576 1.00 93.75 115 TRP A O 1
ATOM 942 N N . LYS A 1 116 ? -2.090 -8.432 -9.871 1.00 95.50 116 LYS A N 1
ATOM 943 C CA . LYS A 1 116 ? -3.375 -8.894 -9.332 1.00 95.50 116 LYS A CA 1
ATOM 944 C C . LYS A 1 116 ? -4.309 -7.707 -9.156 1.00 95.50 116 LYS A C 1
ATOM 946 O O . LYS A 1 116 ? -3.843 -6.582 -9.023 1.00 95.50 116 LYS A O 1
ATOM 951 N N . THR A 1 117 ? -5.615 -7.939 -9.152 1.00 95.94 117 THR A N 1
ATOM 952 C CA . THR A 1 117 ? -6.559 -6.902 -8.719 1.00 95.94 117 THR A CA 1
ATOM 953 C C . THR A 1 117 ? -6.607 -6.845 -7.189 1.00 95.94 117 THR A C 1
ATOM 955 O O . THR A 1 117 ? -6.322 -7.844 -6.525 1.00 95.94 117 THR A O 1
ATOM 958 N N . MET A 1 118 ? -6.994 -5.707 -6.612 1.00 93.56 118 MET A N 1
ATOM 959 C CA . MET A 1 118 ? -7.179 -5.546 -5.166 1.00 93.56 118 MET A CA 1
ATOM 960 C C . MET A 1 118 ? -8.156 -6.591 -4.596 1.00 93.56 118 MET A C 1
ATOM 962 O O . MET A 1 118 ? -7.938 -7.118 -3.509 1.00 93.56 118 MET A O 1
ATOM 966 N N . GLY A 1 119 ? -9.205 -6.947 -5.345 1.00 91.56 119 GLY A N 1
ATOM 967 C CA . GLY A 1 119 ? -10.175 -7.981 -4.970 1.00 91.56 119 GLY A CA 1
ATOM 968 C C . GLY A 1 119 ? -9.637 -9.414 -5.037 1.00 91.56 119 GLY A C 1
ATOM 969 O O . GLY A 1 119 ? -10.179 -10.306 -4.372 1.00 91.56 119 GLY A O 1
ATOM 970 N N . ASP A 1 120 ? -8.559 -9.640 -5.790 1.00 94.38 120 ASP A N 1
ATOM 971 C CA . ASP A 1 120 ? -7.893 -10.938 -5.929 1.00 94.38 120 ASP A CA 1
ATOM 972 C C . ASP A 1 120 ? -6.734 -11.137 -4.946 1.00 94.38 120 ASP A C 1
ATOM 974 O O . ASP A 1 120 ? -6.232 -12.258 -4.832 1.00 94.38 120 ASP A O 1
ATOM 978 N N . LEU A 1 121 ? -6.309 -10.091 -4.228 1.00 91.38 121 LEU A N 1
ATOM 979 C CA . LEU A 1 121 ? -5.274 -10.206 -3.201 1.00 91.38 121 LEU A CA 1
ATOM 980 C C . LEU A 1 121 ? -5.738 -11.103 -2.052 1.00 91.38 121 LEU A C 1
ATOM 982 O O . LEU A 1 121 ? -6.888 -11.052 -1.598 1.00 91.38 121 LEU A O 1
ATOM 986 N N . ARG A 1 122 ? -4.826 -11.948 -1.580 1.00 87.69 122 ARG A N 1
ATOM 987 C CA . ARG A 1 122 ? -5.041 -12.875 -0.466 1.00 87.69 122 ARG A CA 1
ATOM 988 C C . ARG A 1 122 ? -3.901 -12.752 0.536 1.00 87.69 122 ARG A C 1
ATOM 990 O O . ARG A 1 122 ? -2.799 -12.341 0.182 1.00 87.69 122 ARG A O 1
ATOM 997 N N . ALA A 1 123 ? -4.170 -13.143 1.780 1.00 83.06 123 ALA A N 1
ATOM 998 C CA . ALA A 1 123 ? -3.127 -13.264 2.791 1.00 83.06 123 ALA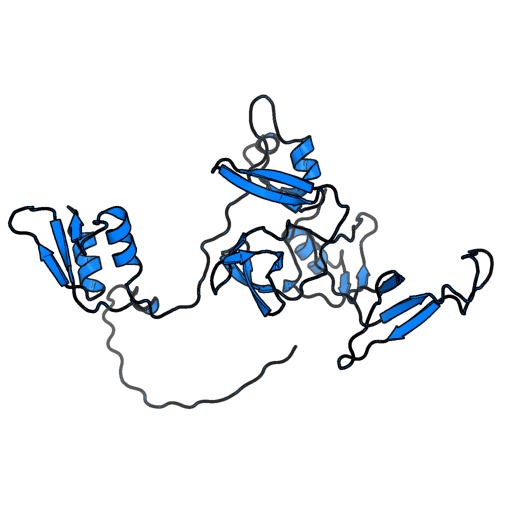 A CA 1
ATOM 999 C C . ALA A 1 123 ? -1.978 -14.154 2.275 1.00 83.06 123 ALA A C 1
ATOM 1001 O O . ALA A 1 123 ? -2.226 -15.196 1.663 1.00 83.06 123 ALA A O 1
ATOM 1002 N N . GLY A 1 124 ? -0.737 -13.721 2.491 1.00 81.94 124 GLY A N 1
ATOM 1003 C CA . GLY A 1 124 ? 0.478 -14.368 1.991 1.00 81.94 124 GLY A CA 1
ATOM 1004 C C . GLY A 1 124 ? 0.949 -13.905 0.607 1.00 81.94 124 GLY A C 1
ATOM 1005 O O . GLY A 1 124 ? 2.064 -14.247 0.215 1.00 81.94 124 GLY A O 1
ATOM 1006 N N . ASP A 1 125 ? 0.161 -13.116 -0.134 1.00 88.19 125 ASP A N 1
ATOM 1007 C CA . ASP A 1 125 ? 0.653 -12.472 -1.357 1.00 88.19 125 ASP A CA 1
ATOM 1008 C C . ASP A 1 125 ? 1.785 -11.482 -1.037 1.00 88.19 125 ASP A C 1
ATOM 1010 O O . ASP A 1 125 ? 1.795 -10.852 0.016 1.00 88.19 125 ASP A O 1
ATOM 1014 N N . LEU A 1 126 ? 2.737 -11.324 -1.960 1.00 90.06 126 LEU A N 1
ATOM 1015 C CA . LEU A 1 126 ? 3.848 -10.376 -1.825 1.00 90.06 126 LEU A CA 1
ATOM 1016 C C . LEU A 1 126 ? 3.647 -9.191 -2.773 1.00 90.06 126 LEU A C 1
ATOM 1018 O O . LEU A 1 126 ? 3.819 -9.345 -3.988 1.00 90.06 126 LEU A O 1
ATOM 1022 N N . VAL A 1 127 ? 3.295 -8.037 -2.211 1.00 91.75 127 VAL A N 1
ATOM 1023 C CA . VAL A 1 127 ? 3.181 -6.731 -2.889 1.00 91.75 127 VAL A CA 1
ATOM 1024 C C . VAL A 1 127 ? 4.465 -5.921 -2.690 1.00 91.75 127 VAL A C 1
ATOM 1026 O O . VAL A 1 127 ? 5.413 -6.438 -2.113 1.00 91.75 127 VAL A O 1
ATOM 1029 N N . PHE A 1 128 ? 4.531 -4.683 -3.180 1.00 88.56 128 PHE A N 1
ATOM 1030 C CA . PHE A 1 128 ? 5.701 -3.816 -3.006 1.00 88.56 128 PHE A CA 1
ATOM 1031 C C . PHE A 1 128 ? 5.384 -2.615 -2.115 1.00 88.56 128 PHE A C 1
ATOM 1033 O O . PHE A 1 128 ? 4.302 -2.037 -2.233 1.00 88.56 128 PHE A O 1
ATOM 1040 N N . ASP A 1 129 ? 6.329 -2.248 -1.252 1.00 82.38 129 ASP A N 1
ATOM 1041 C CA . ASP A 1 129 ? 6.275 -1.028 -0.442 1.00 82.38 129 ASP A CA 1
ATOM 1042 C C . ASP A 1 129 ? 6.736 0.225 -1.219 1.00 82.38 129 ASP A C 1
ATOM 1044 O O . ASP A 1 129 ? 6.975 0.189 -2.431 1.00 82.38 129 ASP A O 1
ATOM 1048 N N . GLU A 1 130 ? 6.843 1.363 -0.523 1.00 80.69 130 GLU A N 1
ATOM 1049 C CA . GLU A 1 130 ? 7.257 2.637 -1.122 1.00 80.69 130 GLU A CA 1
ATOM 1050 C C . GLU A 1 130 ? 8.714 2.666 -1.601 1.00 80.69 130 GLU A C 1
ATOM 1052 O O . GLU A 1 130 ? 9.035 3.442 -2.503 1.00 80.69 130 GLU A O 1
ATOM 1057 N N . ASP A 1 131 ? 9.578 1.804 -1.067 1.00 83.56 131 ASP A N 1
ATOM 1058 C CA . ASP A 1 131 ? 10.977 1.661 -1.478 1.00 83.56 131 ASP A CA 1
ATOM 1059 C C . ASP A 1 131 ? 11.154 0.601 -2.583 1.00 83.56 131 ASP A C 1
ATOM 1061 O O . ASP A 1 131 ? 12.212 0.514 -3.215 1.00 83.56 131 ASP A O 1
ATOM 1065 N N . GLY A 1 132 ? 10.094 -0.157 -2.878 1.00 85.75 132 GLY A N 1
ATOM 1066 C CA . GLY A 1 132 ? 10.051 -1.204 -3.891 1.00 85.75 132 GLY A CA 1
ATOM 1067 C C . GLY A 1 132 ? 10.403 -2.594 -3.360 1.00 85.75 132 GLY A C 1
ATOM 1068 O O . GLY A 1 132 ? 10.578 -3.515 -4.164 1.00 85.75 132 GLY A O 1
ATOM 1069 N N . PHE A 1 133 ? 10.514 -2.788 -2.045 1.00 85.75 133 PHE A N 1
ATOM 1070 C CA . PHE A 1 133 ? 10.780 -4.098 -1.455 1.00 85.75 133 PHE A CA 1
ATOM 1071 C C . PHE A 1 133 ? 9.498 -4.931 -1.317 1.00 85.75 133 PHE A C 1
ATOM 1073 O O . PHE A 1 133 ? 8.413 -4.376 -1.133 1.00 85.75 133 PHE A O 1
ATOM 1080 N N . PRO A 1 134 ? 9.587 -6.273 -1.421 1.00 87.56 134 PRO A N 1
ATOM 1081 C CA . PRO A 1 134 ? 8.442 -7.142 -1.190 1.00 87.56 134 PRO A CA 1
ATOM 1082 C C . PRO A 1 134 ? 7.904 -7.041 0.244 1.00 87.56 134 PRO A C 1
ATOM 1084 O O . PRO A 1 134 ? 8.639 -7.281 1.199 1.00 87.56 134 PRO A O 1
ATOM 1087 N N . ALA A 1 135 ? 6.606 -6.786 0.375 1.00 84.25 135 ALA A N 1
ATOM 1088 C CA . ALA A 1 135 ? 5.857 -6.774 1.624 1.00 84.25 135 ALA A CA 1
ATOM 1089 C C . ALA A 1 135 ? 4.735 -7.821 1.577 1.00 84.25 135 ALA A C 1
ATOM 1091 O O . ALA A 1 135 ? 4.080 -8.005 0.548 1.00 84.25 135 ALA A O 1
ATOM 1092 N N . VAL A 1 136 ? 4.514 -8.524 2.688 1.00 81.44 136 VAL A N 1
ATOM 1093 C CA . VAL A 1 136 ? 3.485 -9.565 2.779 1.00 81.44 136 VAL A CA 1
ATOM 1094 C C . VAL A 1 136 ? 2.110 -8.958 3.050 1.00 81.44 136 VAL A C 1
ATOM 1096 O O . VAL A 1 136 ? 1.935 -8.138 3.947 1.00 81.44 136 VAL A O 1
ATOM 1099 N N . VAL A 1 137 ? 1.105 -9.389 2.291 1.00 80.94 137 VAL A N 1
ATOM 1100 C CA . VAL A 1 137 ? -0.301 -9.118 2.593 1.00 80.94 137 VAL A CA 1
ATOM 1101 C C . VAL A 1 137 ? -0.680 -9.965 3.802 1.00 80.94 137 VAL A C 1
ATOM 1103 O O . VAL A 1 137 ? -0.777 -11.185 3.698 1.00 80.94 137 VAL A O 1
ATOM 1106 N N . LEU A 1 138 ? -0.889 -9.333 4.954 1.00 67.06 138 LEU A N 1
ATOM 1107 C CA . LEU A 1 138 ? -1.209 -10.041 6.199 1.00 67.06 138 LEU A CA 1
ATOM 1108 C C . LEU A 1 138 ? -2.645 -10.576 6.209 1.00 67.06 138 LEU A C 1
ATOM 1110 O O . LEU A 1 138 ? -2.895 -11.704 6.625 1.00 67.06 138 LEU A O 1
ATOM 1114 N N . ALA A 1 139 ? -3.594 -9.779 5.721 1.00 70.62 139 ALA A N 1
ATOM 1115 C CA . ALA A 1 139 ? -5.005 -10.131 5.682 1.00 70.62 139 ALA A CA 1
ATOM 1116 C C . ALA A 1 139 ? -5.729 -9.388 4.554 1.00 70.62 139 ALA A C 1
ATOM 1118 O O . ALA A 1 139 ? -5.300 -8.323 4.113 1.00 70.62 139 ALA A O 1
ATOM 1119 N N . ALA A 1 140 ? -6.859 -9.945 4.119 1.00 75.75 140 ALA A N 1
ATOM 1120 C CA . ALA A 1 140 ? -7.809 -9.279 3.236 1.00 75.75 140 ALA A CA 1
ATOM 1121 C C . ALA A 1 140 ? -9.175 -9.256 3.927 1.00 75.75 140 ALA A C 1
ATOM 1123 O O . ALA A 1 140 ? -9.685 -10.298 4.340 1.00 75.75 140 ALA A O 1
ATOM 1124 N N . THR A 1 141 ? -9.756 -8.070 4.079 1.00 75.44 141 THR A N 1
ATOM 1125 C CA . THR A 1 141 ? -11.075 -7.889 4.692 1.00 75.44 141 THR A CA 1
ATOM 1126 C C . THR A 1 141 ? -12.183 -7.933 3.633 1.00 75.44 141 THR A C 1
ATOM 1128 O O . THR A 1 141 ? -11.919 -7.702 2.448 1.00 75.44 141 THR A O 1
ATOM 1131 N N . PRO A 1 142 ? -13.439 -8.235 4.018 1.00 79.06 142 PRO A N 1
ATOM 1132 C CA . PRO A 1 142 ? -14.570 -8.107 3.107 1.00 79.06 142 PRO A CA 1
ATOM 1133 C C . PRO A 1 142 ? -14.677 -6.688 2.519 1.00 79.06 142 PRO A C 1
ATOM 1135 O O . PRO A 1 142 ? -14.346 -5.719 3.209 1.00 79.06 142 PRO A O 1
ATOM 1138 N N . PRO A 1 143 ? -15.175 -6.535 1.276 1.00 84.44 143 PRO A N 1
ATOM 1139 C CA . PRO A 1 143 ? -15.298 -5.228 0.641 1.00 84.44 143 PRO A CA 1
ATOM 1140 C C . PRO A 1 143 ? -16.081 -4.227 1.492 1.00 84.44 143 PRO A C 1
ATOM 1142 O O . PRO A 1 143 ? -17.201 -4.496 1.928 1.00 84.44 143 PRO A O 1
ATOM 1145 N N . MET A 1 144 ? -15.511 -3.038 1.682 1.00 81.88 144 MET A N 1
ATOM 1146 C CA . MET A 1 144 ? -16.170 -1.951 2.396 1.00 81.88 144 MET A CA 1
ATOM 1147 C C . MET A 1 144 ? -17.144 -1.231 1.452 1.00 81.88 144 MET A C 1
ATOM 1149 O O . MET A 1 144 ? -16.726 -0.543 0.522 1.00 81.88 144 MET A O 1
ATOM 1153 N N . THR A 1 145 ? -18.450 -1.383 1.676 1.00 83.75 145 THR A N 1
ATOM 1154 C CA . THR A 1 145 ? -19.500 -0.774 0.838 1.00 83.75 145 THR A CA 1
ATOM 1155 C C . THR A 1 145 ? -20.083 0.497 1.457 1.00 83.75 145 THR A C 1
ATOM 1157 O O . THR A 1 145 ? -20.052 0.667 2.672 1.00 83.75 145 THR A O 1
ATOM 1160 N N . GLY A 1 146 ? -20.683 1.369 0.637 1.00 82.44 146 GLY A N 1
ATOM 1161 C CA . GLY A 1 146 ? -21.418 2.550 1.120 1.00 82.44 146 GLY A CA 1
ATOM 1162 C C . GLY A 1 146 ? -20.539 3.728 1.553 1.00 82.44 146 GLY A C 1
ATOM 1163 O O . GLY A 1 146 ? -21.018 4.631 2.234 1.00 82.44 146 GLY A O 1
ATOM 1164 N N . ARG A 1 147 ? -19.261 3.730 1.162 1.00 81.81 147 ARG A N 1
ATOM 1165 C CA . ARG A 1 147 ? -18.313 4.821 1.419 1.00 81.81 147 ARG A CA 1
ATOM 1166 C C . ARG A 1 147 ? -18.262 5.771 0.213 1.00 81.81 147 ARG A C 1
ATOM 1168 O O . ARG A 1 147 ? -18.339 5.288 -0.919 1.00 81.81 147 ARG A O 1
ATOM 1175 N N . PRO A 1 148 ? -18.128 7.095 0.406 1.00 86.62 148 PRO A N 1
ATOM 1176 C CA . PRO A 1 148 ? -17.849 8.010 -0.696 1.00 86.62 148 PRO A CA 1
ATOM 1177 C C . PRO A 1 148 ? -16.491 7.681 -1.328 1.00 86.62 148 PRO A C 1
ATOM 1179 O O . PRO A 1 148 ? -15.492 7.584 -0.616 1.00 86.62 148 PRO A O 1
ATOM 1182 N N . CYS A 1 149 ? -16.459 7.533 -2.653 1.00 89.62 149 CYS A N 1
ATOM 1183 C CA . CYS A 1 149 ? -15.242 7.252 -3.413 1.00 89.62 149 CYS A CA 1
ATOM 1184 C C . CYS A 1 149 ? -15.003 8.320 -4.483 1.00 89.62 149 CYS A C 1
ATOM 1186 O O . CYS A 1 149 ? -15.950 8.905 -5.012 1.00 89.62 149 CYS A O 1
ATOM 1188 N N . PHE A 1 150 ? -13.736 8.530 -4.827 1.00 90.81 150 PHE A N 1
ATOM 1189 C CA . PHE A 1 150 ? -13.296 9.455 -5.866 1.00 90.81 150 PHE A CA 1
ATOM 1190 C C . PHE A 1 150 ? -12.385 8.734 -6.860 1.00 90.81 150 PHE A C 1
ATOM 1192 O O . PHE A 1 150 ? -11.574 7.898 -6.473 1.00 90.81 150 PHE A O 1
ATOM 1199 N N . GLU A 1 151 ? -12.498 9.082 -8.142 1.00 94.19 151 GLU A N 1
ATOM 1200 C CA . GLU A 1 151 ? -11.497 8.724 -9.148 1.00 94.19 151 GLU A CA 1
ATOM 1201 C C . GLU A 1 151 ? -10.378 9.770 -9.121 1.00 94.19 151 GLU A C 1
ATOM 1203 O O . GLU A 1 151 ? -10.608 10.959 -9.364 1.00 94.19 151 GLU A O 1
ATOM 1208 N N . ILE A 1 152 ? -9.158 9.327 -8.843 1.00 92.56 152 ILE A N 1
ATOM 1209 C CA . ILE A 1 152 ? -7.954 10.149 -8.894 1.00 92.56 152 ILE A CA 1
ATOM 1210 C C . ILE A 1 152 ? -7.247 9.867 -10.210 1.00 92.56 152 ILE A C 1
ATOM 1212 O O . ILE A 1 152 ? -6.898 8.725 -10.495 1.00 92.56 152 ILE A O 1
ATOM 1216 N N . ARG A 1 153 ? -7.012 10.918 -11.002 1.00 93.88 153 ARG A N 1
ATOM 1217 C CA . ARG A 1 153 ? -6.293 10.849 -12.278 1.00 93.88 153 ARG A CA 1
ATOM 1218 C C . ARG A 1 153 ? -4.946 11.549 -12.171 1.00 93.88 153 ARG A C 1
ATOM 1220 O O . ARG A 1 153 ? -4.884 12.736 -11.845 1.00 93.88 153 ARG A O 1
ATOM 1227 N N . PHE A 1 154 ? -3.883 10.825 -12.488 1.00 91.44 154 PHE A N 1
ATOM 1228 C CA . PHE A 1 154 ? -2.518 11.335 -12.484 1.00 91.44 154 PHE A CA 1
ATOM 1229 C C . PHE A 1 154 ? -2.161 11.984 -13.826 1.00 91.44 154 PHE A C 1
ATOM 1231 O O . PHE A 1 154 ? -2.814 11.779 -14.852 1.00 91.44 154 PHE A O 1
ATOM 1238 N N . SER A 1 155 ? -1.103 12.797 -13.829 1.00 90.38 155 SER A N 1
ATOM 1239 C CA . SER A 1 155 ? -0.644 13.516 -15.025 1.00 90.38 155 SER A CA 1
ATOM 1240 C C . SER A 1 155 ? -0.097 12.608 -16.129 1.00 90.38 155 SER A C 1
ATOM 1242 O O . SER A 1 155 ? 0.003 13.048 -17.270 1.00 90.38 155 SER A O 1
ATOM 1244 N N . ASP A 1 156 ? 0.262 11.366 -15.804 1.00 87.62 156 ASP A N 1
ATOM 1245 C CA . ASP A 1 156 ? 0.683 10.338 -16.766 1.00 87.62 156 ASP A CA 1
ATOM 1246 C C . ASP A 1 156 ? -0.504 9.625 -17.449 1.00 87.62 156 ASP A C 1
ATOM 1248 O O . ASP A 1 156 ? -0.306 8.777 -18.316 1.00 87.62 156 ASP A O 1
ATOM 1252 N N . GLY A 1 157 ? -1.739 9.990 -17.088 1.00 89.25 157 GLY A N 1
ATOM 1253 C CA . GLY A 1 157 ? -2.973 9.427 -17.630 1.00 89.25 157 GLY A CA 1
ATOM 1254 C C . GLY A 1 157 ? -3.522 8.234 -16.848 1.00 89.25 157 GLY A C 1
ATOM 1255 O O . GLY A 1 157 ? -4.663 7.840 -17.110 1.00 89.25 157 GLY A O 1
ATOM 1256 N N . THR A 1 158 ? -2.769 7.695 -15.883 1.00 89.56 158 THR A N 1
ATOM 1257 C CA . THR A 1 158 ? -3.248 6.622 -15.004 1.00 89.56 158 THR A CA 1
ATOM 1258 C C . THR A 1 158 ? -4.340 7.130 -14.065 1.00 89.56 158 THR A C 1
ATOM 1260 O O . THR A 1 158 ? -4.455 8.331 -13.794 1.00 89.56 158 THR A O 1
ATOM 1263 N N . ALA A 1 159 ? -5.187 6.215 -13.596 1.00 91.38 159 ALA A N 1
ATOM 1264 C CA . ALA A 1 159 ? -6.259 6.536 -12.670 1.00 91.38 159 ALA A CA 1
ATOM 1265 C C . ALA A 1 159 ? -6.496 5.401 -11.673 1.00 91.38 159 ALA A C 1
ATOM 1267 O O . ALA A 1 159 ? -6.255 4.234 -11.982 1.00 91.38 159 ALA A O 1
ATOM 1268 N N . VAL A 1 160 ? -6.983 5.761 -10.491 1.00 92.44 160 VAL A N 1
ATOM 1269 C CA . VAL A 1 160 ? -7.339 4.833 -9.414 1.00 92.44 160 VAL A CA 1
ATOM 1270 C C . VAL A 1 160 ? -8.557 5.361 -8.667 1.00 92.44 160 VAL A C 1
ATOM 1272 O O . VAL A 1 160 ? -8.721 6.571 -8.521 1.00 92.44 160 VAL A O 1
ATOM 1275 N N . VAL A 1 161 ? -9.427 4.462 -8.208 1.00 93.75 161 VAL A N 1
ATOM 1276 C CA . VAL A 1 161 ? -10.614 4.821 -7.427 1.00 93.75 161 VAL A CA 1
ATOM 1277 C C . VAL A 1 161 ? -10.370 4.492 -5.961 1.00 93.75 161 VAL A C 1
ATOM 1279 O O . VAL A 1 161 ? -10.092 3.342 -5.611 1.00 93.75 161 VAL A O 1
ATOM 1282 N N . THR A 1 162 ? -10.486 5.502 -5.103 1.00 91.06 162 THR A N 1
ATOM 1283 C CA . THR A 1 162 ? -10.175 5.401 -3.671 1.00 91.06 162 THR A CA 1
ATOM 1284 C C . THR A 1 162 ? -11.311 5.940 -2.826 1.00 91.06 162 THR A C 1
ATOM 1286 O O . THR A 1 162 ? -12.099 6.773 -3.282 1.00 91.06 162 THR A O 1
ATOM 1289 N N . ASP A 1 163 ? -11.407 5.475 -1.583 1.00 90.88 163 ASP A N 1
ATOM 1290 C CA . ASP A 1 163 ? -12.356 6.060 -0.646 1.00 90.88 163 ASP A CA 1
ATOM 1291 C C . ASP A 1 163 ? -11.903 7.458 -0.183 1.00 90.88 163 ASP A C 1
ATOM 1293 O O . ASP A 1 163 ? -10.729 7.829 -0.291 1.00 90.88 163 ASP A O 1
ATOM 1297 N N . VAL A 1 164 ? -12.854 8.252 0.311 1.00 87.25 164 VAL A N 1
ATOM 1298 C CA . VAL A 1 164 ? -12.626 9.638 0.751 1.00 87.25 164 VAL A CA 1
ATOM 1299 C C . VAL A 1 164 ? -11.540 9.763 1.822 1.00 87.25 164 VAL A C 1
ATOM 1301 O O . VAL A 1 164 ? -10.794 10.744 1.806 1.00 87.25 164 VAL A O 1
ATOM 1304 N N . ASP A 1 165 ? -11.403 8.764 2.693 1.00 83.94 165 ASP A N 1
ATOM 1305 C CA . ASP A 1 165 ? -10.446 8.769 3.800 1.00 83.94 165 ASP A CA 1
ATOM 1306 C C . ASP A 1 165 ? -9.108 8.098 3.425 1.00 83.94 165 ASP A C 1
ATOM 1308 O O . ASP A 1 165 ? -8.176 8.087 4.230 1.00 83.94 165 ASP A O 1
ATOM 1312 N N . HIS A 1 166 ? -8.957 7.599 2.187 1.00 85.88 166 HIS A N 1
ATOM 1313 C CA . HIS A 1 166 ? -7.701 7.012 1.716 1.00 85.88 166 HIS A CA 1
ATOM 1314 C C . HIS A 1 166 ? -6.561 8.033 1.814 1.00 85.88 166 HIS A C 1
ATOM 1316 O O . HIS A 1 166 ? -6.679 9.156 1.316 1.00 85.88 166 HIS A O 1
ATOM 1322 N N . GLN A 1 167 ? -5.463 7.644 2.461 1.00 87.81 167 GLN A N 1
ATOM 1323 C CA . GLN A 1 167 ? -4.348 8.525 2.793 1.00 87.81 167 GLN A CA 1
ATOM 1324 C C . GLN A 1 167 ? -3.259 8.508 1.719 1.00 87.81 167 GLN A C 1
ATOM 1326 O O . GLN A 1 167 ? -2.846 7.456 1.244 1.00 87.81 167 GLN A O 1
ATOM 1331 N N . TRP A 1 168 ? -2.747 9.692 1.393 1.00 87.19 168 TRP A N 1
ATOM 1332 C CA . TRP A 1 168 ? -1.756 9.915 0.349 1.00 87.19 168 TRP A CA 1
ATOM 1333 C C . TRP A 1 168 ? -0.589 10.738 0.859 1.00 87.19 168 TRP A C 1
ATOM 1335 O O . TRP A 1 168 ? -0.778 11.830 1.399 1.00 87.19 168 TRP A O 1
ATOM 1345 N N . ARG A 1 169 ? 0.632 10.292 0.564 1.00 86.56 169 ARG A N 1
ATOM 1346 C CA . ARG A 1 169 ? 1.824 11.132 0.682 1.00 86.56 169 ARG A CA 1
ATOM 1347 C C . ARG A 1 169 ? 1.882 12.111 -0.482 1.00 86.56 169 ARG A C 1
ATOM 1349 O O . ARG A 1 169 ? 2.064 11.711 -1.628 1.00 86.56 169 ARG A O 1
ATOM 1356 N N . THR A 1 170 ? 1.736 13.405 -0.200 1.00 88.50 170 THR A N 1
ATOM 1357 C CA . THR A 1 170 ? 1.757 14.458 -1.224 1.00 88.50 170 THR A CA 1
ATOM 1358 C C . THR A 1 170 ? 2.727 15.588 -0.897 1.00 88.50 170 THR A C 1
ATOM 1360 O O . THR A 1 170 ? 2.913 15.974 0.256 1.00 88.50 170 THR A O 1
ATOM 1363 N N . ILE A 1 171 ? 3.321 16.168 -1.940 1.00 87.62 171 ILE A N 1
ATOM 1364 C CA . ILE A 1 171 ? 4.139 17.383 -1.879 1.00 87.62 171 ILE A CA 1
ATOM 1365 C C . ILE A 1 171 ? 3.318 18.530 -2.467 1.00 87.62 171 ILE A C 1
ATOM 1367 O O . ILE A 1 171 ? 3.259 18.703 -3.689 1.00 87.62 171 ILE A O 1
ATOM 1371 N N . ALA A 1 172 ? 2.688 19.325 -1.602 1.00 83.69 172 ALA A N 1
ATOM 1372 C CA . ALA A 1 172 ? 1.786 20.389 -2.031 1.00 83.69 172 ALA A CA 1
ATOM 1373 C C . ALA A 1 172 ? 2.541 21.630 -2.542 1.00 83.69 172 ALA A C 1
ATOM 1375 O O . ALA A 1 172 ? 3.489 22.112 -1.916 1.00 83.69 172 ALA A O 1
ATOM 1376 N N . LYS A 1 173 ? 2.101 22.211 -3.663 1.00 81.19 173 LYS A N 1
ATOM 1377 C CA . LYS A 1 173 ? 2.687 23.425 -4.245 1.00 81.19 173 LYS A CA 1
ATOM 1378 C C . LYS A 1 173 ? 2.576 24.619 -3.299 1.00 81.19 173 LYS A C 1
ATOM 1380 O O . LYS A 1 173 ? 3.539 25.380 -3.186 1.00 81.19 173 LYS A O 1
ATOM 1385 N N . ARG A 1 174 ? 1.452 24.762 -2.587 1.00 76.19 174 ARG A N 1
ATOM 1386 C CA . ARG A 1 174 ? 1.261 25.824 -1.576 1.00 76.19 174 ARG A CA 1
ATOM 1387 C C . ARG A 1 174 ? 2.343 25.820 -0.488 1.00 76.19 174 ARG A C 1
ATOM 1389 O O . ARG A 1 174 ? 2.726 26.885 -0.009 1.00 76.19 174 ARG A O 1
ATOM 1396 N N . ASP A 1 175 ? 2.873 24.639 -0.169 1.00 72.06 175 ASP A N 1
ATOM 1397 C CA . ASP A 1 175 ? 3.871 24.436 0.881 1.00 72.06 175 ASP A CA 1
ATOM 1398 C C . ASP A 1 175 ? 5.308 24.672 0.381 1.00 72.06 175 ASP A C 1
ATOM 1400 O O . ASP A 1 175 ? 6.230 24.774 1.182 1.00 72.06 175 ASP A O 1
ATOM 1404 N N . ARG A 1 176 ? 5.515 24.869 -0.932 1.00 69.88 176 ARG A N 1
ATOM 1405 C CA . ARG A 1 176 ? 6.838 25.162 -1.527 1.00 69.88 176 ARG A CA 1
ATOM 1406 C C . ARG A 1 176 ? 7.342 26.586 -1.245 1.00 69.88 176 ARG A C 1
ATOM 1408 O O . ARG A 1 176 ? 8.435 26.956 -1.684 1.00 69.88 176 ARG A O 1
ATOM 1415 N N . ARG A 1 177 ? 6.579 27.423 -0.529 1.00 57.62 177 ARG A N 1
ATOM 1416 C CA . ARG A 1 177 ? 7.056 28.740 -0.075 1.00 57.62 177 ARG A CA 1
ATOM 1417 C C . ARG A 1 177 ? 8.117 28.543 1.011 1.00 57.62 177 ARG A C 1
ATOM 1419 O O . ARG A 1 177 ? 7.833 27.940 2.034 1.00 57.62 177 ARG A O 1
ATOM 1426 N N . ARG A 1 178 ? 9.295 29.153 0.812 1.00 55.69 178 ARG A N 1
ATOM 1427 C CA . ARG A 1 178 ? 10.532 29.042 1.628 1.00 55.69 178 ARG A CA 1
ATOM 1428 C C . ARG A 1 178 ? 11.481 27.891 1.260 1.00 55.69 178 ARG A C 1
ATOM 1430 O O . ARG A 1 178 ? 12.323 27.531 2.071 1.00 55.69 178 ARG A O 1
ATOM 1437 N N . GLY A 1 179 ? 11.390 27.335 0.049 1.00 58.34 179 GLY A N 1
ATOM 1438 C CA . GLY A 1 179 ? 12.420 26.435 -0.502 1.00 58.34 179 GLY A CA 1
ATOM 1439 C C . GLY A 1 179 ? 12.508 25.042 0.137 1.00 58.34 179 GLY A C 1
ATOM 1440 O O . GLY A 1 179 ? 13.243 24.196 -0.362 1.00 58.34 179 GLY A O 1
ATOM 1441 N N . LEU A 1 180 ? 11.737 24.780 1.191 1.00 59.25 180 LEU A N 1
ATOM 1442 C CA . LEU A 1 180 ? 11.613 23.475 1.827 1.00 59.25 180 LEU A CA 1
ATOM 1443 C C . LEU A 1 180 ? 10.499 22.686 1.131 1.00 59.25 180 LEU A C 1
ATOM 1445 O O . LEU A 1 180 ? 9.378 23.174 0.991 1.00 59.25 180 LEU A O 1
ATOM 1449 N N . ARG A 1 181 ? 10.810 21.471 0.671 1.00 66.06 181 ARG A N 1
ATOM 1450 C CA . ARG A 1 181 ? 9.792 20.490 0.282 1.00 66.06 181 ARG A CA 1
ATOM 1451 C C . ARG A 1 181 ? 9.377 19.751 1.543 1.00 66.06 181 ARG A C 1
ATOM 1453 O O . ARG A 1 181 ? 10.220 19.130 2.182 1.00 66.06 181 ARG A O 1
ATOM 1460 N N . VAL A 1 182 ? 8.109 19.878 1.907 1.00 69.44 182 VAL A N 1
ATOM 1461 C CA . VAL A 1 182 ? 7.531 19.166 3.043 1.00 69.44 182 VAL A CA 1
ATOM 1462 C C . VAL A 1 182 ? 6.488 18.215 2.490 1.00 69.44 182 VAL A C 1
ATOM 1464 O O . VAL A 1 182 ? 5.505 18.647 1.885 1.00 69.44 182 VAL A O 1
ATOM 1467 N N . ASP A 1 183 ? 6.738 16.931 2.683 1.00 76.69 183 ASP A N 1
ATOM 1468 C CA . ASP A 1 183 ? 5.772 15.886 2.401 1.00 76.69 183 ASP A CA 1
ATOM 1469 C C . ASP A 1 183 ? 4.695 15.942 3.489 1.00 76.69 183 ASP A C 1
ATOM 1471 O O . ASP A 1 183 ? 4.995 16.119 4.674 1.00 76.69 183 ASP A O 1
ATOM 1475 N N . ARG A 1 184 ? 3.432 15.810 3.096 1.00 80.44 184 ARG A N 1
ATOM 1476 C CA . ARG A 1 184 ? 2.307 15.682 4.023 1.00 80.44 184 ARG A CA 1
ATOM 1477 C C . ARG A 1 184 ? 1.498 14.461 3.660 1.00 80.44 184 ARG A C 1
ATOM 1479 O O . ARG A 1 184 ? 1.281 14.213 2.473 1.00 80.44 184 ARG A O 1
ATOM 1486 N N . ILE A 1 185 ? 0.994 13.772 4.676 1.00 81.25 185 ILE A N 1
ATOM 1487 C CA . ILE A 1 185 ? -0.091 12.832 4.454 1.00 81.25 185 ILE A CA 1
ATOM 1488 C C . ILE A 1 185 ? -1.418 13.583 4.512 1.00 81.25 185 ILE A C 1
ATOM 1490 O O . ILE A 1 185 ? -1.646 14.369 5.434 1.00 81.25 185 ILE A O 1
ATOM 1494 N N . VAL A 1 186 ? -2.234 13.386 3.481 1.00 87.19 186 VAL A N 1
ATOM 1495 C CA . VAL A 1 186 ? -3.557 13.992 3.309 1.00 87.19 186 VAL A CA 1
ATOM 1496 C C . VAL A 1 186 ? -4.544 12.945 2.810 1.00 87.19 186 VAL A C 1
ATOM 1498 O O . VAL A 1 186 ? -4.140 12.001 2.131 1.00 87.19 186 VAL A O 1
ATOM 1501 N N . THR A 1 187 ? -5.827 13.093 3.121 1.00 88.56 187 THR A N 1
ATOM 1502 C CA . THR A 1 187 ? -6.861 12.187 2.601 1.00 88.56 187 THR A CA 1
ATOM 1503 C C . THR A 1 187 ? -7.267 12.545 1.171 1.00 88.56 187 THR A C 1
ATOM 1505 O O . THR A 1 187 ? -7.033 13.660 0.693 1.00 88.56 187 THR A O 1
ATOM 1508 N N . THR A 1 188 ? -7.926 11.618 0.477 1.00 92.31 188 THR A N 1
ATOM 1509 C CA . THR A 1 188 ? -8.541 11.881 -0.833 1.00 92.31 188 THR A CA 1
ATOM 1510 C C . THR A 1 188 ? -9.513 13.064 -0.772 1.00 92.31 188 THR A C 1
ATOM 1512 O O . THR A 1 188 ? -9.513 13.903 -1.674 1.00 92.31 188 THR A O 1
ATOM 1515 N N . GLY A 1 189 ? -10.297 13.179 0.305 1.00 90.38 189 GLY A N 1
ATOM 1516 C CA . GLY A 1 189 ? -11.181 14.322 0.546 1.00 90.38 189 GLY A CA 1
ATOM 1517 C C . GLY A 1 189 ? -10.424 15.649 0.649 1.00 90.38 189 GLY A C 1
ATOM 1518 O O . GLY A 1 189 ? -10.767 16.610 -0.037 1.00 90.38 189 GLY A O 1
ATOM 1519 N N . GLU A 1 190 ? -9.336 15.694 1.421 1.00 90.44 190 GLU A N 1
ATOM 1520 C CA . GLU A 1 190 ? -8.499 16.897 1.551 1.00 90.44 190 GLU A CA 1
ATOM 1521 C C . GLU A 1 190 ? -7.819 17.284 0.226 1.00 90.44 190 GLU A C 1
ATOM 1523 O O . GLU A 1 190 ? -7.693 18.474 -0.095 1.00 90.44 190 GLU A O 1
ATOM 1528 N N . ILE A 1 191 ? -7.394 16.295 -0.571 1.00 92.50 191 ILE A N 1
ATOM 1529 C CA . ILE A 1 191 ? -6.884 16.527 -1.930 1.00 92.50 191 ILE A CA 1
ATOM 1530 C C . ILE A 1 191 ? -7.983 17.123 -2.805 1.00 92.50 191 ILE A C 1
ATOM 1532 O O . ILE A 1 191 ? -7.716 18.090 -3.513 1.00 92.50 191 ILE A O 1
ATOM 1536 N N . ALA A 1 192 ? -9.204 16.587 -2.768 1.00 93.44 192 ALA A N 1
ATOM 1537 C CA . ALA A 1 192 ? -10.316 17.093 -3.568 1.00 93.44 192 ALA A CA 1
ATOM 1538 C C . ALA A 1 192 ? -10.645 18.558 -3.226 1.00 93.44 192 ALA A C 1
ATOM 1540 O O . ALA A 1 192 ? -10.805 19.382 -4.129 1.00 93.44 192 ALA A O 1
ATOM 1541 N N . GLU A 1 193 ? -10.660 18.910 -1.938 1.00 93.81 193 GLU A N 1
ATOM 1542 C CA . GLU A 1 193 ? -10.890 20.281 -1.465 1.00 93.81 193 GLU A CA 1
ATOM 1543 C C . GLU A 1 193 ? -9.768 21.253 -1.856 1.00 93.81 193 GLU A C 1
ATOM 1545 O O . GLU A 1 193 ? -10.011 22.443 -2.068 1.00 93.81 193 GLU A O 1
ATOM 1550 N N . THR A 1 194 ? -8.527 20.766 -1.955 1.00 92.44 194 THR A N 1
ATOM 1551 C CA . THR A 1 194 ? -7.336 21.609 -2.157 1.00 92.44 194 THR A CA 1
ATOM 1552 C C . THR A 1 194 ? -6.578 21.304 -3.452 1.00 92.44 194 THR A C 1
ATOM 1554 O O . THR A 1 194 ? -5.408 21.671 -3.598 1.00 92.44 194 THR A O 1
ATOM 1557 N N . LEU A 1 195 ? -7.268 20.701 -4.428 1.00 92.12 195 LEU A N 1
ATOM 1558 C CA . LEU A 1 195 ? -6.698 20.151 -5.661 1.00 92.12 195 LEU A CA 1
ATOM 1559 C C . LEU A 1 195 ? -5.914 21.179 -6.477 1.00 92.12 195 LEU A C 1
ATOM 1561 O O . LEU A 1 195 ? -4.906 20.840 -7.104 1.00 92.12 195 LEU A O 1
ATOM 1565 N N . ARG A 1 196 ? -6.375 22.433 -6.486 1.00 90.88 196 ARG A N 1
ATOM 1566 C CA . ARG A 1 196 ? -5.799 23.524 -7.275 1.00 90.88 196 ARG A CA 1
ATOM 1567 C C . ARG A 1 196 ? -5.343 24.685 -6.405 1.00 90.88 196 ARG A C 1
ATOM 1569 O O . ARG A 1 196 ? -5.973 25.030 -5.410 1.00 90.88 196 ARG A O 1
ATOM 1576 N N . VAL A 1 197 ? -4.261 25.327 -6.834 1.00 87.88 197 VAL A N 1
ATOM 1577 C CA . VAL A 1 197 ? -3.791 26.615 -6.309 1.00 87.88 197 VAL A CA 1
ATOM 1578 C C . VAL A 1 197 ? -3.634 27.557 -7.498 1.00 87.88 197 VAL A C 1
ATOM 1580 O O . VAL A 1 197 ? -2.696 27.423 -8.283 1.00 87.88 197 VAL A O 1
ATOM 1583 N N . GLY A 1 198 ? -4.576 28.494 -7.648 1.00 87.50 198 GLY A N 1
ATOM 1584 C CA . GLY A 1 198 ? -4.728 29.258 -8.890 1.00 87.50 198 GLY A CA 1
ATOM 1585 C C . GLY A 1 198 ? -5.103 28.331 -10.049 1.00 87.50 198 GLY A C 1
ATOM 1586 O O . GLY A 1 198 ? -5.974 27.476 -9.900 1.00 87.50 198 GLY A O 1
ATOM 1587 N N . ASP A 1 199 ? -4.400 28.455 -11.173 1.00 88.19 199 ASP A N 1
ATOM 1588 C CA . ASP A 1 199 ? -4.648 27.646 -12.376 1.00 88.19 199 ASP A CA 1
ATOM 1589 C C . ASP A 1 199 ? -3.896 26.303 -12.392 1.00 88.19 199 ASP A C 1
ATOM 1591 O O . ASP A 1 199 ? -4.050 25.503 -13.319 1.00 88.19 199 ASP A O 1
ATOM 1595 N N . GLU A 1 200 ? -3.102 26.014 -11.361 1.00 87.44 200 GLU A N 1
ATOM 1596 C CA . GLU A 1 200 ? -2.223 24.847 -11.311 1.00 87.44 200 GLU A CA 1
ATOM 1597 C C . GLU A 1 200 ? -2.690 23.775 -10.324 1.00 87.44 200 GLU A C 1
ATOM 1599 O O . GLU A 1 200 ? -3.366 24.062 -9.334 1.00 87.44 200 GLU A O 1
ATOM 1604 N N . VAL A 1 201 ? -2.276 22.528 -10.574 1.00 90.12 201 VAL A N 1
ATOM 1605 C CA . VAL A 1 201 ? -2.471 21.409 -9.643 1.00 90.12 201 VAL A CA 1
ATOM 1606 C C . VAL A 1 201 ? -1.567 21.557 -8.418 1.00 90.12 201 VAL A C 1
ATOM 1608 O O . VAL A 1 201 ? -0.392 21.916 -8.519 1.00 90.12 201 VAL A O 1
ATOM 1611 N N . ASN A 1 202 ? -2.130 21.305 -7.241 1.00 90.94 202 ASN A N 1
ATOM 1612 C CA . ASN A 1 202 ? -1.454 21.517 -5.968 1.00 90.94 202 ASN A CA 1
ATOM 1613 C C . ASN A 1 202 ? -0.646 20.292 -5.525 1.00 90.94 202 ASN A C 1
ATOM 1615 O O . ASN A 1 202 ? 0.469 20.456 -5.041 1.00 90.94 202 ASN A O 1
ATOM 1619 N N . HIS A 1 203 ? -1.185 19.082 -5.677 1.00 90.94 203 HIS A N 1
ATOM 1620 C CA . HIS A 1 203 ? -0.622 17.869 -5.078 1.00 90.94 203 HIS A CA 1
ATOM 1621 C C . HIS A 1 203 ? 0.273 17.102 -6.049 1.00 90.94 203 HIS A C 1
ATOM 1623 O O . HIS A 1 203 ? -0.070 16.906 -7.211 1.00 90.94 203 HIS A O 1
ATOM 1629 N N . HIS A 1 204 ? 1.417 16.643 -5.543 1.00 90.69 204 HIS A N 1
ATOM 1630 C CA . HIS A 1 204 ? 2.324 15.742 -6.245 1.00 90.69 204 HIS A CA 1
ATOM 1631 C C . HIS A 1 204 ? 2.546 14.493 -5.396 1.00 90.69 204 HIS A C 1
ATOM 1633 O O . HIS A 1 204 ? 3.049 14.614 -4.278 1.00 90.69 204 HIS A O 1
ATOM 1639 N N . VAL A 1 205 ? 2.207 13.321 -5.926 1.00 89.56 205 VAL A N 1
ATOM 1640 C CA . VAL A 1 205 ? 2.445 12.027 -5.273 1.00 89.56 205 VAL A CA 1
ATOM 1641 C C . VAL A 1 205 ? 3.830 11.517 -5.696 1.00 89.56 205 VAL A C 1
ATOM 1643 O O . VAL A 1 205 ? 4.097 11.462 -6.897 1.00 89.56 205 VAL A O 1
ATOM 1646 N N . PRO A 1 206 ? 4.755 11.233 -4.759 1.00 86.38 206 PRO A N 1
ATOM 1647 C CA . PRO A 1 206 ? 6.042 10.622 -5.085 1.00 86.38 206 PRO A CA 1
ATOM 1648 C C . PRO A 1 206 ? 5.864 9.251 -5.747 1.00 86.38 206 PRO A C 1
ATOM 1650 O O . PRO A 1 206 ? 4.953 8.507 -5.398 1.00 86.38 206 PRO A O 1
ATOM 1653 N N . LEU A 1 207 ? 6.750 8.917 -6.686 1.00 88.06 207 LEU A N 1
ATOM 1654 C CA . LEU A 1 207 ? 6.836 7.558 -7.215 1.00 88.06 207 LEU A CA 1
ATOM 1655 C C . LEU A 1 207 ? 7.519 6.653 -6.189 1.00 88.06 207 LEU A C 1
ATOM 1657 O O . LEU A 1 207 ? 8.446 7.098 -5.508 1.00 88.06 207 LEU A O 1
ATOM 1661 N N . ALA A 1 208 ? 7.080 5.398 -6.129 1.00 85.06 208 ALA A N 1
ATOM 1662 C CA . ALA A 1 208 ? 7.769 4.362 -5.374 1.00 85.06 208 ALA A CA 1
ATOM 1663 C C . ALA A 1 208 ? 9.178 4.101 -5.939 1.00 85.06 208 ALA A C 1
ATOM 1665 O O . ALA A 1 208 ? 9.483 4.432 -7.094 1.00 85.06 208 ALA A O 1
ATOM 1666 N N . GLY A 1 209 ? 10.028 3.494 -5.116 1.00 87.31 209 GLY A N 1
ATOM 1667 C CA . GLY A 1 209 ? 11.338 2.994 -5.506 1.00 87.31 209 GLY A CA 1
ATOM 1668 C C . GLY A 1 209 ? 11.273 1.896 -6.574 1.00 87.31 209 GLY A C 1
ATOM 1669 O O . GLY A 1 209 ? 10.211 1.416 -6.977 1.00 87.31 209 GLY A O 1
ATOM 1670 N N . ALA A 1 210 ? 12.445 1.505 -7.078 1.00 90.19 210 ALA A N 1
ATOM 1671 C CA . ALA A 1 210 ? 12.536 0.435 -8.063 1.00 90.19 210 ALA A CA 1
ATOM 1672 C C . A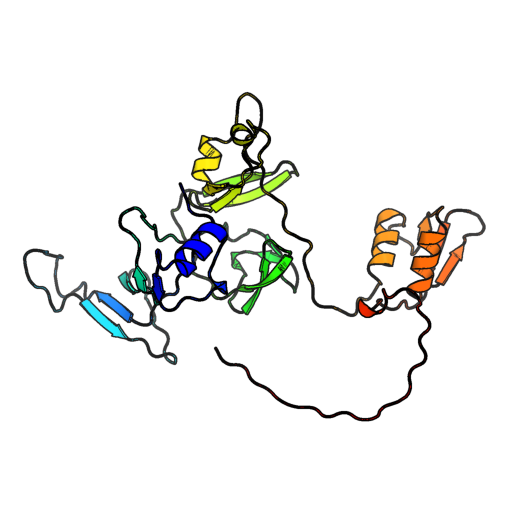LA A 1 210 ? 12.135 -0.901 -7.423 1.00 90.19 210 ALA A C 1
ATOM 1674 O O . ALA A 1 210 ? 12.741 -1.330 -6.448 1.00 90.19 210 ALA A O 1
ATOM 1675 N N . VAL A 1 211 ? 11.134 -1.564 -8.002 1.00 90.62 211 VAL A N 1
ATOM 1676 C CA . VAL A 1 211 ? 10.600 -2.825 -7.478 1.00 90.62 211 VAL A CA 1
ATOM 1677 C C . VAL A 1 211 ? 11.612 -3.972 -7.551 1.00 90.62 211 VAL A C 1
ATOM 1679 O O . VAL A 1 211 ? 12.242 -4.214 -8.585 1.00 90.62 211 VAL A O 1
ATOM 1682 N N . TRP A 1 212 ? 11.727 -4.712 -6.451 1.00 87.00 212 TRP A N 1
ATOM 1683 C CA . TRP A 1 212 ? 12.654 -5.827 -6.279 1.00 87.00 212 TRP A CA 1
ATOM 1684 C C . TRP A 1 212 ? 11.964 -7.167 -6.499 1.00 87.00 212 TRP A C 1
ATOM 1686 O O . TRP A 1 212 ? 11.402 -7.773 -5.587 1.00 87.00 212 TRP A O 1
ATOM 1696 N N . TYR A 1 213 ? 12.042 -7.668 -7.727 1.00 85.19 213 TYR A N 1
ATOM 1697 C CA . TYR A 1 213 ? 11.609 -9.029 -8.027 1.00 85.19 213 TYR A CA 1
ATOM 1698 C C . TYR A 1 213 ? 12.669 -10.056 -7.603 1.00 85.19 213 TYR A C 1
ATOM 1700 O O . TYR A 1 213 ? 13.866 -9.790 -7.740 1.00 85.19 213 TYR A O 1
ATOM 1708 N N . PRO A 1 214 ? 12.256 -11.256 -7.154 1.00 81.81 214 PRO A N 1
ATOM 1709 C CA . PRO A 1 214 ? 13.168 -12.386 -7.014 1.00 81.81 214 PRO A CA 1
ATOM 1710 C C . PRO A 1 214 ? 13.880 -12.693 -8.338 1.00 81.81 214 PRO A C 1
ATOM 1712 O O . PRO A 1 214 ? 13.265 -12.590 -9.404 1.00 81.81 214 PRO A O 1
ATOM 1715 N N . GLU A 1 215 ? 15.147 -13.114 -8.273 1.00 82.94 215 GLU A N 1
ATOM 1716 C CA . GLU A 1 215 ? 15.867 -13.584 -9.461 1.00 82.94 215 GLU A CA 1
ATOM 1717 C C . GLU A 1 215 ? 15.125 -14.763 -10.108 1.00 82.94 215 GLU A C 1
ATOM 1719 O O . GLU A 1 215 ? 14.613 -15.657 -9.427 1.00 82.94 215 GLU A O 1
ATOM 1724 N N . ARG A 1 216 ? 15.050 -14.754 -11.442 1.00 82.50 216 ARG A N 1
ATOM 1725 C CA . ARG A 1 216 ? 14.438 -15.820 -12.238 1.00 82.50 216 ARG A CA 1
ATOM 1726 C C . ARG A 1 216 ? 15.273 -16.095 -13.473 1.00 82.50 216 ARG A C 1
ATOM 1728 O O . ARG A 1 216 ? 15.754 -15.160 -14.111 1.00 82.50 216 ARG A O 1
ATOM 1735 N N . ASP A 1 217 ? 15.345 -17.366 -13.846 1.00 84.25 217 ASP A N 1
ATOM 1736 C CA . ASP A 1 217 ? 15.829 -17.764 -15.162 1.00 84.25 217 ASP A CA 1
ATOM 1737 C C . ASP A 1 217 ? 14.787 -17.358 -16.205 1.00 84.25 217 ASP A C 1
ATOM 1739 O O . ASP A 1 217 ? 13.657 -17.860 -16.220 1.00 84.25 217 ASP A O 1
ATOM 1743 N N . LEU A 1 218 ? 15.149 -16.400 -17.055 1.00 85.94 218 LEU A N 1
ATOM 1744 C CA . LEU A 1 218 ? 14.265 -15.863 -18.081 1.00 85.94 218 LEU A CA 1
ATOM 1745 C C . LEU A 1 218 ? 14.642 -16.438 -19.451 1.00 85.94 218 LEU A C 1
ATOM 1747 O O . LEU A 1 218 ? 15.827 -16.603 -19.738 1.00 85.94 218 LEU A O 1
ATOM 1751 N N . PRO A 1 219 ? 13.665 -16.681 -20.350 1.00 85.62 219 PRO A N 1
ATOM 1752 C CA . PRO A 1 219 ? 13.956 -17.190 -21.694 1.00 85.62 219 PRO A CA 1
ATOM 1753 C C . PRO A 1 219 ? 14.875 -16.276 -22.517 1.00 85.62 219 PRO A C 1
ATOM 1755 O O . PRO A 1 219 ? 15.509 -16.727 -23.469 1.00 85.62 219 PRO A O 1
ATOM 1758 N N . ILE A 1 220 ? 14.903 -14.983 -22.182 1.00 87.25 220 ILE A N 1
ATOM 1759 C CA . ILE A 1 220 ? 15.745 -13.968 -22.809 1.00 87.25 220 ILE A CA 1
ATOM 1760 C C . ILE A 1 220 ? 16.360 -13.108 -21.702 1.00 87.25 220 ILE A C 1
ATOM 1762 O O . ILE A 1 220 ? 15.671 -12.757 -20.743 1.00 87.25 220 ILE A O 1
ATOM 1766 N N . ASP A 1 221 ? 17.640 -12.754 -21.837 1.00 89.56 221 ASP A N 1
ATOM 1767 C CA . ASP A 1 221 ? 18.292 -11.800 -20.940 1.00 89.56 221 ASP A CA 1
ATOM 1768 C C . ASP A 1 221 ? 17.561 -10.435 -20.970 1.00 89.56 221 ASP A C 1
ATOM 1770 O O . ASP A 1 221 ? 17.314 -9.903 -22.059 1.00 89.56 221 ASP A O 1
ATOM 1774 N N . PRO A 1 222 ? 17.209 -9.842 -19.811 1.00 89.31 222 PRO A N 1
ATOM 1775 C CA . PRO A 1 222 ? 16.433 -8.603 -19.753 1.00 89.31 222 PRO A CA 1
ATOM 1776 C C . PRO A 1 222 ? 17.051 -7.422 -20.501 1.00 89.31 222 PRO A C 1
ATOM 1778 O O . PRO A 1 222 ? 16.317 -6.634 -21.099 1.00 89.31 222 PRO A O 1
ATOM 1781 N N . TYR A 1 223 ? 18.383 -7.291 -20.492 1.00 90.56 223 TYR A N 1
ATOM 1782 C CA . TYR A 1 223 ? 19.056 -6.211 -21.212 1.00 90.56 223 TYR A CA 1
ATOM 1783 C C . TYR A 1 223 ? 18.900 -6.409 -22.721 1.00 90.56 223 TYR A C 1
ATOM 1785 O O . TYR A 1 223 ? 18.517 -5.484 -23.434 1.00 90.56 223 TYR A O 1
ATOM 1793 N N . VAL A 1 224 ? 19.104 -7.637 -23.202 1.00 92.31 224 VAL A N 1
ATOM 1794 C CA . VAL A 1 224 ? 18.947 -7.989 -24.622 1.00 92.31 224 VAL A CA 1
ATOM 1795 C C . VAL A 1 224 ? 17.502 -7.821 -25.088 1.00 92.31 224 VAL A C 1
ATOM 1797 O O . VAL A 1 224 ? 17.267 -7.290 -26.175 1.00 92.31 224 VAL A O 1
ATOM 1800 N N . LEU A 1 225 ? 16.528 -8.209 -24.258 1.00 91.44 225 LEU A N 1
ATOM 1801 C CA . LEU A 1 225 ? 15.112 -7.954 -24.519 1.00 91.44 225 LEU A CA 1
ATOM 1802 C C . LEU A 1 225 ? 14.834 -6.449 -24.632 1.00 91.44 225 LEU A C 1
ATOM 1804 O O . LEU A 1 225 ? 14.153 -6.032 -25.564 1.00 91.44 225 LEU A O 1
ATOM 1808 N N . GLY A 1 226 ? 15.386 -5.635 -23.729 1.00 92.25 226 GLY A N 1
ATOM 1809 C CA . GLY A 1 226 ? 15.254 -4.177 -23.767 1.00 92.25 226 GLY A CA 1
ATOM 1810 C C . GLY A 1 226 ? 15.806 -3.564 -25.055 1.00 92.25 226 GLY A C 1
ATOM 1811 O O . GLY A 1 226 ? 15.115 -2.782 -25.707 1.00 92.25 226 GLY A O 1
ATOM 1812 N N . VAL A 1 227 ? 17.006 -3.977 -25.473 1.00 93.62 227 VAL A N 1
ATOM 1813 C CA . VAL A 1 227 ? 17.612 -3.544 -26.746 1.00 93.62 227 VAL A CA 1
ATOM 1814 C C . VAL A 1 227 ? 16.729 -3.940 -27.934 1.00 93.62 227 VAL A C 1
ATOM 1816 O O . VAL A 1 227 ? 16.512 -3.137 -28.841 1.00 93.62 227 VAL A O 1
ATOM 1819 N N . TRP A 1 228 ? 16.169 -5.152 -27.933 1.00 92.56 228 TRP A N 1
ATOM 1820 C CA . TRP A 1 228 ? 15.272 -5.597 -29.002 1.00 92.56 228 TRP A CA 1
ATOM 1821 C C . TRP A 1 228 ? 13.930 -4.850 -29.016 1.00 92.56 228 TRP A C 1
ATOM 1823 O O . TRP A 1 228 ? 13.418 -4.545 -30.089 1.00 92.56 228 TRP A O 1
ATOM 1833 N N . LEU A 1 229 ? 13.363 -4.505 -27.859 1.00 92.06 229 LEU A N 1
ATOM 1834 C CA . LEU A 1 229 ? 12.126 -3.719 -27.792 1.00 92.06 229 LEU A CA 1
ATOM 1835 C C . LEU A 1 229 ? 12.323 -2.268 -28.252 1.00 92.06 229 LEU A C 1
ATOM 1837 O O . LEU A 1 229 ? 11.408 -1.699 -28.845 1.00 92.06 229 LEU A O 1
ATOM 1841 N N . GLY A 1 230 ? 13.491 -1.679 -27.987 1.00 92.88 230 GLY A N 1
ATOM 1842 C CA . GLY A 1 230 ? 13.808 -0.307 -28.389 1.00 92.88 230 GLY A CA 1
ATOM 1843 C C . GLY A 1 230 ? 14.179 -0.181 -29.866 1.00 92.88 230 GLY A C 1
ATOM 1844 O O . GLY A 1 230 ? 13.579 0.608 -30.591 1.00 92.88 230 GLY A O 1
ATOM 1845 N N . ASP A 1 231 ? 15.135 -0.997 -30.314 1.00 93.06 231 ASP A N 1
ATOM 1846 C CA . ASP A 1 231 ? 15.804 -0.836 -31.613 1.00 93.06 231 ASP A CA 1
ATOM 1847 C C . ASP A 1 231 ? 15.641 -2.049 -32.539 1.00 93.06 231 ASP A C 1
ATOM 1849 O O . ASP A 1 231 ? 16.311 -2.176 -33.573 1.00 93.06 231 ASP A O 1
ATOM 1853 N N . GLY A 1 232 ? 14.777 -2.987 -32.160 1.00 89.94 232 GLY A N 1
ATOM 1854 C CA . GLY A 1 232 ? 14.585 -4.228 -32.882 1.00 89.94 232 GLY A CA 1
ATOM 1855 C C . GLY A 1 232 ? 13.529 -4.195 -33.973 1.00 89.94 232 GLY A C 1
ATOM 1856 O O . GLY A 1 232 ? 13.098 -3.157 -34.475 1.00 89.94 232 GLY A O 1
ATOM 1857 N N . THR A 1 233 ? 13.112 -5.391 -34.379 1.00 86.38 233 THR A N 1
ATOM 1858 C CA . THR A 1 233 ? 12.018 -5.571 -35.337 1.00 86.38 233 THR A CA 1
ATOM 1859 C C . THR A 1 233 ? 10.956 -6.490 -34.752 1.00 86.38 233 THR A C 1
ATOM 1861 O O . THR A 1 233 ? 11.277 -7.470 -34.088 1.00 86.38 233 THR A O 1
ATOM 1864 N N . THR A 1 234 ? 9.687 -6.238 -35.073 1.00 86.94 234 THR A N 1
ATOM 1865 C CA . THR A 1 234 ? 8.550 -7.038 -34.582 1.00 86.94 234 THR A CA 1
ATOM 1866 C C . THR A 1 234 ? 8.494 -8.462 -35.142 1.00 86.94 234 THR A C 1
ATOM 1868 O O . THR A 1 234 ? 7.722 -9.281 -34.656 1.00 86.94 234 THR A O 1
ATOM 1871 N N . THR A 1 235 ? 9.275 -8.767 -36.185 1.00 86.12 235 THR A N 1
ATOM 1872 C CA . THR A 1 235 ? 9.181 -10.035 -36.936 1.00 86.12 235 THR A CA 1
ATOM 1873 C C . THR A 1 235 ? 10.490 -10.813 -37.018 1.00 86.12 235 THR A C 1
ATOM 1875 O O . THR A 1 235 ? 10.490 -11.954 -37.479 1.00 86.12 235 THR A O 1
ATOM 18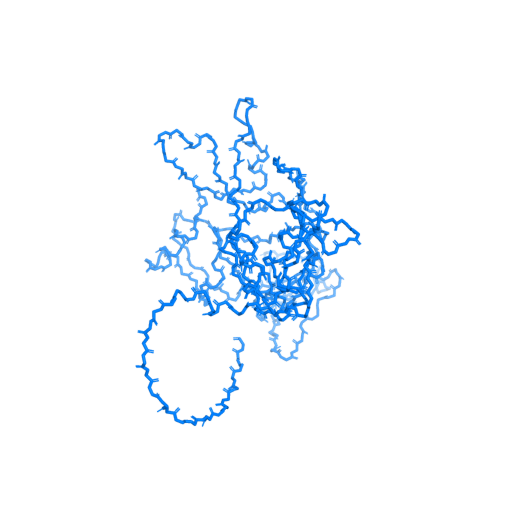78 N N . LYS A 1 236 ? 11.616 -10.222 -36.606 1.00 86.81 236 LYS A N 1
ATOM 1879 C CA . LYS A 1 236 ? 12.946 -10.837 -36.679 1.00 86.81 236 LYS A CA 1
ATOM 1880 C C . LYS A 1 236 ? 13.752 -10.513 -35.429 1.00 86.81 236 LYS A C 1
ATOM 1882 O O . LYS A 1 236 ? 13.657 -9.410 -34.888 1.00 86.81 236 LYS A O 1
ATOM 1887 N N . ALA A 1 237 ? 14.613 -11.450 -35.047 1.00 88.88 237 ALA A N 1
ATOM 1888 C CA . ALA A 1 237 ? 15.649 -11.248 -34.040 1.00 88.88 237 ALA A CA 1
ATOM 1889 C C . ALA A 1 237 ? 16.787 -10.387 -34.624 1.00 88.88 237 ALA A C 1
ATOM 1891 O O . ALA A 1 237 ? 17.878 -10.860 -34.942 1.00 88.88 237 ALA A O 1
ATOM 1892 N N . GLU A 1 238 ? 16.475 -9.120 -34.873 1.00 92.56 238 GLU A N 1
ATOM 1893 C CA . GLU A 1 238 ? 17.367 -8.113 -35.437 1.00 92.56 238 GLU A CA 1
ATOM 1894 C C . GLU A 1 238 ? 17.265 -6.841 -34.610 1.00 92.56 238 GLU A C 1
ATOM 1896 O O . GLU A 1 238 ? 16.170 -6.508 -34.164 1.00 92.56 238 GLU A O 1
ATOM 1901 N N . ILE A 1 239 ? 18.389 -6.145 -34.453 1.00 94.00 239 ILE A N 1
ATOM 1902 C CA . ILE A 1 239 ? 18.499 -4.827 -33.825 1.00 94.00 239 ILE A CA 1
ATOM 1903 C C . ILE A 1 239 ? 19.222 -3.870 -34.772 1.00 94.00 239 ILE A C 1
ATOM 1905 O O . ILE A 1 239 ? 20.134 -4.272 -35.502 1.00 94.00 239 ILE A O 1
ATOM 1909 N N . THR A 1 240 ? 18.799 -2.610 -34.795 1.00 94.31 240 THR A N 1
ATOM 1910 C CA . THR A 1 240 ? 19.461 -1.539 -35.545 1.00 94.31 240 THR A CA 1
ATOM 1911 C C . THR A 1 240 ? 20.239 -0.676 -34.568 1.00 94.31 240 THR A C 1
ATOM 1913 O O . THR A 1 240 ? 19.653 0.125 -33.860 1.00 94.31 240 THR A O 1
ATOM 1916 N N . CYS A 1 241 ? 21.558 -0.829 -34.520 1.00 92.62 241 CYS A N 1
ATOM 1917 C CA . CYS A 1 241 ? 22.392 -0.176 -33.520 1.00 92.62 241 CYS A CA 1
ATOM 1918 C C . CYS A 1 241 ? 23.653 0.406 -34.169 1.00 92.62 241 CYS A C 1
ATOM 1920 O O . CYS A 1 241 ? 24.258 -0.216 -35.043 1.00 92.62 241 CYS A O 1
ATOM 1922 N N . ALA A 1 242 ? 24.037 1.613 -33.762 1.00 91.44 242 ALA A N 1
ATOM 1923 C CA . ALA A 1 242 ? 25.294 2.247 -34.165 1.00 91.44 242 ALA A CA 1
ATOM 1924 C C . ALA A 1 242 ? 26.342 2.250 -33.042 1.00 91.44 242 ALA A C 1
ATOM 1926 O O . ALA A 1 242 ? 27.450 2.735 -33.257 1.00 91.44 242 ALA A O 1
ATOM 1927 N N . ASP A 1 243 ? 25.978 1.736 -31.868 1.00 93.00 243 ASP A N 1
ATOM 1928 C CA . ASP A 1 243 ? 26.788 1.757 -30.659 1.00 93.00 243 ASP A CA 1
ATOM 1929 C C . ASP A 1 243 ? 27.409 0.378 -30.405 1.00 93.00 243 ASP A C 1
ATOM 1931 O O . ASP A 1 243 ? 26.713 -0.605 -30.138 1.00 93.00 243 ASP A O 1
ATOM 1935 N N . ASP A 1 244 ? 28.736 0.307 -30.497 1.00 91.94 244 ASP A N 1
ATOM 1936 C CA . ASP A 1 244 ? 29.484 -0.928 -30.277 1.00 91.94 244 ASP A CA 1
ATOM 1937 C C . ASP A 1 244 ? 29.412 -1.405 -28.812 1.00 91.94 244 ASP A C 1
ATOM 1939 O O . ASP A 1 244 ? 29.551 -2.605 -28.568 1.00 91.94 244 ASP A O 1
ATOM 1943 N N . GLU A 1 245 ? 29.152 -0.518 -27.840 1.00 94.00 245 GLU A N 1
ATOM 1944 C CA . GLU A 1 245 ? 28.987 -0.883 -26.425 1.00 94.00 245 GLU A CA 1
ATOM 1945 C C . GLU A 1 245 ? 27.724 -1.727 -26.227 1.00 94.00 245 GLU A C 1
ATOM 1947 O O . GLU A 1 245 ? 27.776 -2.792 -25.612 1.00 94.00 245 GLU A O 1
ATOM 1952 N N . ILE A 1 246 ? 26.609 -1.323 -26.842 1.00 92.75 246 ILE A N 1
ATOM 1953 C CA . ILE A 1 246 ? 25.350 -2.080 -26.798 1.00 92.75 246 ILE A CA 1
ATOM 1954 C C . ILE A 1 246 ? 25.545 -3.474 -27.409 1.00 92.75 246 ILE A C 1
ATOM 1956 O O . ILE A 1 246 ? 25.104 -4.477 -26.844 1.00 92.75 246 ILE A O 1
ATOM 1960 N N . LEU A 1 247 ? 26.240 -3.566 -28.547 1.00 93.44 247 LEU A N 1
ATOM 1961 C CA . LEU A 1 247 ? 26.526 -4.847 -29.202 1.00 93.44 247 LEU A CA 1
ATOM 1962 C C . LEU A 1 247 ? 27.436 -5.740 -28.347 1.00 93.44 247 LEU A C 1
ATOM 1964 O O . LEU A 1 247 ? 27.215 -6.952 -28.277 1.00 93.44 247 LEU A O 1
ATOM 1968 N N . ALA A 1 248 ? 28.435 -5.153 -27.684 1.00 93.06 248 ALA A N 1
ATOM 1969 C CA . ALA A 1 248 ? 29.316 -5.863 -26.764 1.00 93.06 248 ALA A CA 1
ATOM 1970 C C . ALA A 1 248 ? 28.549 -6.404 -25.550 1.00 93.06 248 ALA A C 1
ATOM 1972 O O . ALA A 1 248 ? 28.784 -7.542 -25.141 1.00 93.06 248 ALA A O 1
ATOM 1973 N N . GLU A 1 249 ? 27.592 -5.646 -25.015 1.00 92.94 249 GLU A N 1
ATOM 1974 C CA . GLU A 1 249 ? 26.733 -6.101 -23.923 1.00 92.94 249 GLU A CA 1
ATOM 1975 C C . GLU A 1 249 ? 25.785 -7.230 -24.362 1.00 92.94 249 GLU A C 1
ATOM 1977 O O . GLU A 1 249 ? 25.645 -8.234 -23.659 1.00 92.94 249 GLU A O 1
ATOM 1982 N N . VAL A 1 250 ? 25.195 -7.152 -25.556 1.00 92.12 250 VAL A N 1
ATOM 1983 C CA . VAL A 1 250 ? 24.394 -8.265 -26.097 1.00 92.12 250 VAL A CA 1
ATOM 1984 C C . VAL A 1 250 ? 25.250 -9.530 -26.242 1.00 92.12 250 VAL A C 1
ATOM 1986 O O . VAL A 1 250 ? 24.842 -10.612 -25.812 1.00 92.12 250 VAL A O 1
ATOM 1989 N N . ALA A 1 251 ? 26.475 -9.398 -26.757 1.00 91.25 251 ALA A N 1
ATOM 1990 C CA . ALA A 1 251 ? 27.408 -10.515 -26.875 1.00 91.25 251 ALA A CA 1
ATOM 1991 C C . ALA A 1 251 ? 27.840 -11.080 -25.510 1.00 91.25 251 ALA A C 1
ATOM 1993 O O . ALA A 1 251 ? 27.914 -12.296 -25.328 1.00 91.25 251 ALA A O 1
ATOM 1994 N N . ALA A 1 252 ? 28.079 -10.218 -24.519 1.00 90.00 252 ALA A N 1
ATOM 1995 C CA . ALA A 1 252 ? 28.450 -10.620 -23.164 1.00 90.00 252 ALA A CA 1
ATOM 1996 C C . ALA A 1 252 ? 27.299 -11.291 -22.387 1.00 90.00 252 ALA A C 1
ATOM 1998 O O . ALA A 1 252 ? 27.562 -12.030 -21.441 1.00 90.00 252 ALA A O 1
ATOM 1999 N N . ALA A 1 253 ? 26.041 -11.110 -22.807 1.00 88.75 253 ALA A N 1
ATOM 2000 C CA . ALA A 1 253 ? 24.900 -11.912 -22.343 1.00 88.75 253 ALA A CA 1
ATOM 2001 C C . ALA A 1 253 ? 24.821 -13.306 -23.018 1.00 88.75 253 ALA A C 1
ATOM 2003 O O . ALA A 1 253 ? 23.889 -14.077 -22.787 1.00 88.75 253 ALA A O 1
ATOM 2004 N N . GLY A 1 254 ? 25.807 -13.654 -23.853 1.00 89.12 254 GLY A N 1
ATOM 2005 C CA . GLY A 1 254 ? 25.923 -14.961 -24.499 1.00 89.12 254 GLY A CA 1
ATOM 2006 C C . GLY A 1 254 ? 25.173 -15.085 -25.825 1.00 89.12 254 GLY A C 1
ATOM 2007 O O . GLY A 1 254 ? 24.985 -16.204 -26.298 1.00 89.12 254 GLY A O 1
ATOM 2008 N N . TYR A 1 255 ? 24.744 -13.971 -26.424 1.00 91.06 255 TYR A N 1
ATOM 2009 C CA . TYR A 1 255 ? 24.078 -13.969 -27.726 1.00 91.06 255 TYR A CA 1
ATOM 2010 C C . TYR A 1 255 ? 25.077 -13.760 -28.865 1.00 91.06 255 TYR A C 1
ATOM 2012 O O . TYR A 1 255 ? 26.015 -12.971 -28.770 1.00 91.06 255 TYR A O 1
ATOM 2020 N N . GLU A 1 256 ? 24.857 -14.441 -29.983 1.00 91.38 256 GLU A N 1
ATOM 2021 C CA . GLU A 1 256 ? 25.614 -14.196 -31.206 1.00 91.38 256 GLU A CA 1
ATOM 2022 C C . GLU A 1 256 ? 25.107 -12.916 -31.879 1.00 91.38 256 GLU A C 1
ATOM 2024 O O . GLU A 1 256 ? 23.910 -12.777 -32.139 1.00 91.38 256 GLU A O 1
ATOM 2029 N N . VAL A 1 257 ? 26.023 -11.998 -32.193 1.00 92.19 257 VAL A N 1
ATOM 2030 C CA . VAL A 1 257 ? 25.722 -10.730 -32.867 1.00 92.19 257 VAL A CA 1
ATOM 2031 C C . VAL A 1 257 ? 26.351 -10.738 -34.259 1.00 92.19 257 VAL A C 1
ATOM 2033 O O . VAL A 1 257 ? 27.569 -10.647 -34.410 1.00 92.19 257 VAL A O 1
ATOM 2036 N N . ALA A 1 258 ? 25.518 -10.836 -35.297 1.00 91.44 258 ALA A N 1
ATOM 2037 C CA . ALA A 1 258 ? 25.965 -10.952 -36.684 1.00 91.44 258 ALA A CA 1
ATOM 2038 C C . ALA A 1 258 ? 25.500 -9.766 -37.539 1.00 91.44 258 ALA A C 1
ATOM 2040 O O . ALA A 1 258 ? 24.309 -9.579 -37.794 1.00 91.44 258 ALA A O 1
ATOM 2041 N N . ARG A 1 259 ? 26.452 -8.976 -38.045 1.00 92.25 259 ARG A N 1
ATOM 2042 C CA . ARG A 1 259 ? 26.178 -7.810 -38.899 1.00 92.25 259 ARG A CA 1
ATOM 2043 C C . ARG A 1 259 ? 25.572 -8.211 -40.247 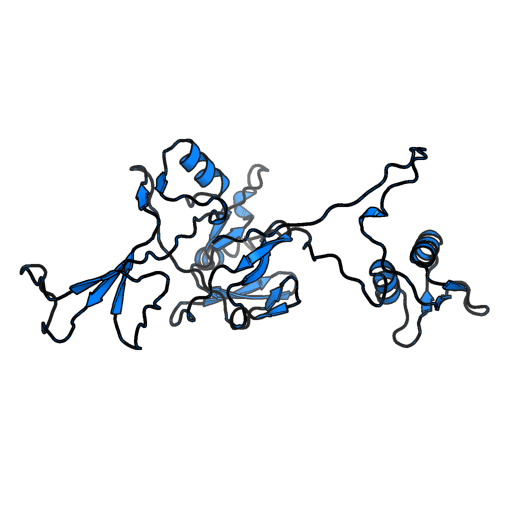1.00 92.25 259 ARG A C 1
ATOM 2045 O O . ARG A 1 259 ? 26.079 -9.106 -40.928 1.00 92.25 259 ARG A O 1
ATOM 2052 N N . GLN A 1 260 ? 24.529 -7.510 -40.690 1.00 87.25 260 GLN A N 1
ATOM 2053 C CA . GLN A 1 260 ? 23.972 -7.702 -42.027 1.00 87.25 260 GLN A CA 1
ATOM 2054 C C . GLN A 1 260 ? 24.866 -7.094 -43.113 1.00 87.25 260 GLN A C 1
ATOM 2056 O O . GLN A 1 260 ? 25.306 -5.950 -43.030 1.00 87.25 260 GLN A O 1
ATOM 2061 N N . ARG A 1 261 ? 25.064 -7.843 -44.205 1.00 84.50 261 ARG A N 1
ATOM 2062 C CA . ARG A 1 261 ? 25.906 -7.417 -45.338 1.00 84.50 261 ARG A CA 1
ATOM 2063 C C . ARG A 1 261 ? 25.374 -6.189 -46.076 1.00 84.50 261 ARG A C 1
ATOM 2065 O O . ARG A 1 261 ? 26.158 -5.366 -46.526 1.00 84.50 261 ARG A O 1
ATOM 2072 N N . THR A 1 262 ? 24.056 -6.085 -46.232 1.00 87.44 262 THR A N 1
ATOM 2073 C CA . THR A 1 262 ? 23.408 -5.028 -47.028 1.00 87.44 262 THR A CA 1
ATOM 2074 C C . THR A 1 262 ? 22.954 -3.834 -46.194 1.00 87.44 262 THR A C 1
ATOM 2076 O O . THR A 1 262 ? 22.607 -2.800 -46.756 1.00 87.44 262 THR A O 1
ATOM 2079 N N . ARG A 1 263 ? 22.942 -3.957 -44.860 1.00 86.56 263 ARG A N 1
ATOM 2080 C CA . ARG A 1 263 ? 22.453 -2.932 -43.931 1.00 86.56 263 ARG A CA 1
ATOM 2081 C C . ARG A 1 263 ? 23.473 -2.754 -42.800 1.00 86.56 263 ARG A C 1
ATOM 2083 O O . ARG A 1 263 ? 23.451 -3.525 -41.845 1.00 86.56 263 ARG A O 1
ATOM 2090 N N . PRO A 1 264 ? 24.371 -1.757 -42.887 1.00 85.38 264 PRO A N 1
ATOM 2091 C CA . PRO A 1 264 ? 25.579 -1.696 -42.063 1.00 85.38 264 PRO A CA 1
ATOM 2092 C C . PRO A 1 264 ? 25.336 -1.427 -40.573 1.00 85.38 264 PRO A C 1
ATOM 2094 O O . PRO A 1 264 ? 26.263 -1.628 -39.796 1.00 85.38 264 PRO A O 1
ATOM 2097 N N . LEU A 1 265 ? 24.141 -0.990 -40.177 1.00 92.19 265 LEU A N 1
ATOM 2098 C CA . LEU A 1 265 ? 23.762 -0.763 -38.775 1.00 92.19 265 LEU A CA 1
ATOM 2099 C C . LEU A 1 265 ? 22.813 -1.840 -38.235 1.00 92.19 265 LEU A C 1
ATOM 2101 O O . LEU A 1 265 ? 22.328 -1.721 -37.120 1.00 92.19 265 LEU A O 1
ATOM 2105 N N . VAL A 1 266 ? 22.501 -2.868 -39.028 1.00 91.88 266 VAL A N 1
ATOM 2106 C CA . VAL A 1 266 ? 21.561 -3.920 -38.631 1.00 91.88 266 VAL A CA 1
ATOM 2107 C C . VAL A 1 266 ? 22.328 -5.174 -38.260 1.00 91.88 266 VAL A C 1
ATOM 2109 O O . VAL A 1 266 ? 23.147 -5.669 -39.040 1.00 91.88 266 VAL A O 1
ATOM 2112 N N . TYR A 1 267 ? 22.011 -5.714 -37.093 1.00 93.38 267 TYR A N 1
ATOM 2113 C CA . TYR A 1 267 ? 22.635 -6.897 -36.525 1.00 93.38 267 TYR A CA 1
ATOM 2114 C C . TYR A 1 267 ? 21.566 -7.937 -36.220 1.00 93.38 267 TYR A C 1
ATOM 2116 O O . TYR A 1 267 ? 20.535 -7.619 -35.635 1.00 93.38 267 TYR A O 1
ATOM 2124 N N . ARG A 1 268 ? 21.798 -9.184 -36.627 1.00 91.44 268 ARG A N 1
ATOM 2125 C CA . ARG A 1 268 ? 21.022 -10.328 -36.146 1.00 91.44 268 ARG A CA 1
ATOM 2126 C C . ARG A 1 268 ? 21.516 -10.716 -34.767 1.00 91.44 268 ARG A C 1
ATOM 2128 O O . ARG A 1 268 ? 22.725 -10.782 -34.559 1.00 91.44 268 ARG A O 1
ATOM 2135 N N . VAL A 1 269 ? 20.572 -11.014 -33.889 1.00 89.94 269 VAL A N 1
ATOM 2136 C CA . VAL A 1 269 ? 20.818 -11.537 -32.549 1.00 89.94 269 VAL A CA 1
ATOM 2137 C C . VAL A 1 269 ? 20.358 -12.994 -32.542 1.00 89.94 269 VAL A C 1
ATOM 2139 O O . VAL A 1 269 ? 19.206 -13.279 -32.863 1.00 89.94 269 VAL A O 1
ATOM 2142 N N . GLY A 1 270 ? 21.263 -13.927 -32.256 1.00 81.62 270 GLY A N 1
ATOM 2143 C CA . GLY A 1 270 ? 20.999 -15.370 -32.295 1.00 81.62 270 GLY A CA 1
ATOM 2144 C C . GLY A 1 270 ? 21.593 -16.131 -31.108 1.00 81.62 270 GLY A C 1
ATOM 2145 O O . GLY A 1 270 ? 22.268 -15.552 -30.262 1.00 81.62 270 GLY A O 1
ATOM 2146 N N . GLY A 1 271 ? 21.348 -17.445 -31.061 1.00 71.56 271 GLY A N 1
ATOM 2147 C CA . GLY A 1 271 ? 21.858 -18.349 -30.021 1.00 71.56 271 GLY A CA 1
ATOM 2148 C C . GLY A 1 271 ? 20.909 -18.569 -28.836 1.00 71.56 271 GLY A C 1
ATOM 2149 O O . GLY A 1 271 ? 19.859 -17.938 -28.723 1.00 71.56 271 GLY A O 1
ATOM 2150 N N . THR A 1 272 ? 21.278 -19.502 -27.955 1.00 59.44 272 THR A N 1
ATOM 2151 C CA . THR A 1 272 ? 20.637 -19.717 -26.649 1.00 59.44 272 THR A CA 1
ATOM 2152 C C . THR A 1 272 ? 21.378 -18.855 -25.630 1.00 59.44 272 THR A C 1
ATOM 2154 O O . THR A 1 272 ? 22.377 -19.293 -25.057 1.00 59.44 272 THR A O 1
ATOM 2157 N N . GLY A 1 273 ? 20.978 -17.592 -25.492 1.00 57.78 273 GLY A N 1
ATOM 2158 C CA . GLY A 1 273 ? 21.577 -16.707 -24.492 1.00 57.78 273 GLY A CA 1
ATOM 2159 C C . GLY A 1 273 ? 21.383 -17.221 -23.065 1.00 57.78 273 GLY A C 1
ATOM 2160 O O . GLY A 1 273 ? 20.619 -18.157 -22.830 1.00 57.78 273 GLY A O 1
ATOM 2161 N N . HIS A 1 274 ? 22.088 -16.615 -22.113 1.00 58.81 274 HIS A N 1
ATOM 2162 C CA . HIS A 1 274 ? 21.996 -16.971 -20.697 1.00 58.81 274 HIS A CA 1
ATOM 2163 C C . HIS A 1 274 ? 21.591 -15.728 -19.906 1.00 58.81 274 HIS A C 1
ATOM 2165 O O . HIS A 1 274 ? 22.128 -14.648 -20.148 1.00 58.81 274 HIS A O 1
ATOM 2171 N N . THR A 1 275 ? 20.661 -15.861 -18.957 1.00 57.41 275 THR A N 1
ATOM 2172 C CA . THR A 1 275 ? 20.325 -14.757 -18.051 1.00 57.41 275 THR A CA 1
ATOM 2173 C C . THR A 1 275 ? 21.540 -14.439 -17.182 1.00 57.41 275 THR A C 1
ATOM 2175 O O . THR A 1 275 ? 22.100 -15.329 -16.536 1.00 57.41 275 THR A O 1
ATOM 2178 N N . ARG A 1 276 ? 21.980 -13.178 -17.160 1.00 61.78 276 ARG A N 1
ATOM 2179 C CA . ARG A 1 276 ? 23.053 -12.761 -16.248 1.00 61.78 276 ARG A CA 1
ATOM 2180 C C . ARG A 1 276 ? 22.553 -12.799 -14.799 1.00 61.78 276 ARG A C 1
ATOM 2182 O O . ARG A 1 276 ? 21.563 -12.152 -14.474 1.00 61.78 276 ARG A O 1
ATOM 2189 N N . CYS A 1 277 ? 23.269 -13.487 -13.911 1.00 47.50 277 CYS A N 1
ATOM 2190 C CA . CYS A 1 277 ? 23.033 -13.395 -12.466 1.00 47.50 277 CYS A CA 1
ATOM 2191 C C . CYS A 1 277 ? 23.523 -12.029 -11.943 1.00 47.50 277 CYS A C 1
ATOM 2193 O O . CYS A 1 277 ? 24.568 -11.528 -12.390 1.00 47.50 277 CYS A O 1
ATOM 2195 N N . ALA A 1 278 ? 22.810 -11.400 -11.000 1.00 49.44 278 ALA A N 1
ATOM 2196 C CA . ALA A 1 278 ? 23.140 -10.048 -10.537 1.00 49.44 278 ALA A CA 1
ATOM 2197 C C . ALA A 1 278 ? 24.524 -9.958 -9.859 1.00 49.44 278 ALA A C 1
ATOM 2199 O O . ALA A 1 278 ? 25.140 -8.890 -9.839 1.00 49.44 278 ALA A O 1
ATOM 2200 N N . THR A 1 279 ? 25.083 -11.080 -9.391 1.00 45.56 279 THR A N 1
ATOM 2201 C CA . THR A 1 279 ? 26.441 -11.150 -8.815 1.00 45.56 279 THR A CA 1
ATOM 2202 C C . THR A 1 279 ? 27.570 -10.957 -9.836 1.00 45.56 279 THR A C 1
ATOM 2204 O O . THR A 1 279 ? 28.698 -10.642 -9.450 1.00 45.56 279 THR A O 1
ATOM 2207 N N . THR A 1 280 ? 27.300 -11.066 -11.142 1.00 41.44 280 THR A N 1
ATOM 2208 C CA . THR A 1 280 ? 28.320 -10.887 -12.196 1.00 41.44 280 THR A CA 1
ATOM 2209 C C . THR A 1 280 ? 28.589 -9.430 -12.599 1.00 41.44 280 THR A C 1
ATOM 2211 O O . THR A 1 280 ? 29.458 -9.183 -13.432 1.00 41.44 280 THR A O 1
ATOM 2214 N N . ARG A 1 281 ? 27.939 -8.438 -11.968 1.00 39.66 281 ARG A N 1
ATOM 2215 C CA . ARG A 1 281 ? 28.255 -6.999 -12.125 1.00 39.66 281 ARG A CA 1
ATOM 2216 C C . ARG A 1 281 ? 29.472 -6.528 -11.306 1.00 39.66 281 ARG A C 1
ATOM 2218 O O . ARG A 1 281 ? 29.599 -5.343 -11.008 1.00 39.66 281 ARG A O 1
ATOM 2225 N N . SER A 1 282 ? 30.394 -7.419 -10.945 1.00 32.66 282 SER A N 1
ATOM 2226 C CA . SER A 1 282 ? 31.684 -7.000 -10.389 1.00 32.66 282 SER A CA 1
ATOM 2227 C C . SER A 1 282 ? 32.675 -6.736 -11.522 1.00 32.66 282 SER A C 1
ATOM 2229 O O . SER A 1 282 ? 33.027 -7.617 -12.306 1.00 32.66 282 SER A O 1
ATOM 2231 N N . ALA A 1 283 ? 33.124 -5.482 -11.612 1.00 30.25 283 ALA A N 1
ATOM 2232 C CA . ALA A 1 283 ? 34.285 -5.099 -12.399 1.00 30.25 283 ALA A CA 1
ATOM 2233 C C . ALA A 1 283 ? 35.434 -6.084 -12.139 1.00 30.25 283 ALA A C 1
ATOM 2235 O O . ALA A 1 283 ? 35.692 -6.460 -10.993 1.00 30.25 283 ALA A O 1
ATOM 2236 N N . ARG A 1 284 ? 36.131 -6.495 -13.205 1.00 27.89 284 ARG A N 1
ATOM 2237 C CA . ARG A 1 284 ? 37.342 -7.316 -13.115 1.00 27.89 284 ARG A CA 1
ATOM 2238 C C . ARG A 1 284 ? 38.333 -6.669 -12.145 1.00 27.89 284 ARG A C 1
ATOM 2240 O O . ARG A 1 284 ? 39.059 -5.752 -12.515 1.00 27.89 284 ARG A O 1
ATOM 2247 N N . LEU A 1 285 ? 38.413 -7.206 -10.935 1.00 25.72 285 LEU A N 1
ATOM 2248 C CA . LEU A 1 285 ? 39.549 -7.052 -10.041 1.00 25.72 285 LEU A CA 1
ATOM 2249 C C . LEU A 1 285 ? 40.159 -8.436 -9.870 1.00 25.72 285 LEU A C 1
ATOM 2251 O O . LEU A 1 285 ? 39.566 -9.359 -9.317 1.00 25.72 285 LEU A O 1
ATOM 2255 N N . CYS A 1 286 ? 41.343 -8.581 -10.451 1.00 26.53 286 CYS A N 1
ATOM 2256 C CA . CYS A 1 286 ? 42.165 -9.769 -10.365 1.00 26.53 286 CYS A CA 1
ATOM 2257 C C . CYS A 1 286 ? 42.540 -9.988 -8.892 1.00 26.53 286 CYS A C 1
ATOM 2259 O O . CYS A 1 286 ? 43.400 -9.284 -8.370 1.00 26.53 286 CYS A O 1
ATOM 2261 N N . PHE A 1 287 ? 41.910 -10.954 -8.223 1.00 23.16 287 PHE A N 1
ATOM 2262 C CA . PHE A 1 287 ? 42.432 -11.521 -6.985 1.00 23.16 287 PHE A CA 1
ATOM 2263 C C . PHE A 1 287 ? 42.406 -13.044 -7.055 1.00 23.16 287 PHE A C 1
ATOM 2265 O O . PHE A 1 287 ? 41.379 -13.690 -7.243 1.00 23.16 287 PHE A O 1
ATOM 2272 N N . LYS A 1 288 ? 43.604 -13.607 -6.927 1.00 27.72 288 LYS A N 1
ATOM 2273 C CA . LYS A 1 288 ? 43.874 -15.029 -6.761 1.00 27.72 288 LYS A CA 1
ATOM 2274 C C . LYS A 1 288 ? 43.570 -15.369 -5.299 1.00 27.72 288 LYS A C 1
ATOM 2276 O O . LYS A 1 288 ? 44.230 -14.822 -4.420 1.00 27.72 288 LYS A O 1
ATOM 2281 N N . ALA A 1 289 ? 42.638 -16.278 -5.033 1.00 24.66 289 ALA A N 1
ATOM 2282 C CA . ALA A 1 289 ? 42.550 -16.945 -3.736 1.00 24.66 289 ALA A CA 1
ATOM 2283 C C . ALA A 1 289 ? 41.991 -18.367 -3.880 1.00 24.66 289 ALA A C 1
ATOM 2285 O O . ALA A 1 289 ? 41.185 -18.671 -4.753 1.00 24.66 289 ALA A O 1
ATOM 2286 N N . SER A 1 290 ? 42.550 -19.241 -3.057 1.00 25.09 290 SER A N 1
ATOM 2287 C CA . SER A 1 290 ? 42.595 -20.698 -3.117 1.00 25.09 290 SER A CA 1
ATOM 2288 C C . SER A 1 290 ? 41.319 -21.421 -2.678 1.00 25.09 290 SER A C 1
ATOM 2290 O O . SER A 1 290 ? 40.512 -20.895 -1.921 1.00 25.09 290 SER A O 1
ATOM 2292 N N . ARG A 1 291 ? 41.223 -22.695 -3.092 1.00 23.09 291 ARG A N 1
ATOM 2293 C CA . ARG A 1 291 ? 40.285 -23.720 -2.596 1.00 23.09 291 ARG A CA 1
ATOM 2294 C C . ARG A 1 291 ? 40.140 -23.714 -1.069 1.00 23.09 291 ARG A C 1
ATOM 2296 O O . ARG A 1 291 ? 41.150 -23.849 -0.384 1.00 23.09 291 ARG A O 1
ATOM 2303 N N . ILE A 1 292 ? 38.897 -23.783 -0.591 1.00 26.19 292 ILE A N 1
ATOM 2304 C CA . ILE A 1 292 ? 38.512 -24.527 0.618 1.00 26.19 292 ILE A CA 1
ATOM 2305 C C . ILE A 1 292 ? 37.245 -25.334 0.291 1.00 26.19 292 ILE A C 1
ATOM 2307 O O . ILE A 1 292 ? 36.367 -24.876 -0.435 1.00 26.19 292 ILE A O 1
ATOM 2311 N N . GLN A 1 293 ? 37.233 -26.583 0.752 1.00 24.88 293 GLN A N 1
ATOM 2312 C CA . GLN A 1 293 ? 36.208 -27.597 0.529 1.00 24.88 293 GLN A CA 1
ATOM 2313 C C . GLN A 1 293 ? 35.008 -27.454 1.485 1.00 24.88 293 GLN A C 1
ATOM 2315 O O . GLN A 1 293 ? 35.156 -27.037 2.629 1.00 24.88 293 GLN A O 1
ATOM 2320 N N . THR A 1 294 ? 33.902 -28.051 1.025 1.00 25.25 294 THR A N 1
ATOM 2321 C CA . THR A 1 294 ? 32.841 -28.780 1.758 1.00 25.25 294 THR A CA 1
ATOM 2322 C C . THR A 1 294 ? 31.624 -28.042 2.331 1.00 25.25 294 THR A C 1
ATOM 2324 O O . THR A 1 294 ? 31.713 -27.089 3.091 1.00 25.25 294 THR A O 1
ATOM 2327 N N . ALA A 1 295 ? 30.476 -28.607 1.939 1.00 22.38 295 ALA A N 1
ATOM 2328 C CA . ALA A 1 295 ? 29.093 -28.341 2.310 1.00 22.38 295 ALA A CA 1
ATOM 2329 C C . ALA A 1 295 ? 28.748 -28.722 3.759 1.00 22.38 295 ALA A C 1
ATOM 2331 O O . ALA A 1 295 ? 29.423 -29.573 4.329 1.00 22.38 295 ALA A O 1
ATOM 2332 N N . THR A 1 296 ? 27.627 -28.203 4.282 1.00 22.67 296 THR A N 1
ATOM 2333 C CA . THR A 1 296 ? 26.581 -28.955 5.017 1.00 22.67 296 THR A CA 1
ATOM 2334 C C . THR A 1 296 ? 25.279 -28.127 5.045 1.00 22.67 296 THR A C 1
ATOM 2336 O O . THR A 1 296 ? 25.307 -26.903 5.007 1.00 22.67 296 THR A O 1
ATOM 2339 N N . SER A 1 297 ? 24.159 -28.845 5.029 1.00 22.06 297 SER A N 1
ATOM 2340 C CA . SER A 1 297 ? 22.748 -28.455 4.901 1.00 22.06 297 SER A CA 1
ATOM 2341 C C . SER A 1 297 ? 22.033 -28.330 6.273 1.00 22.06 297 SER A C 1
ATOM 2343 O O . SER A 1 297 ? 22.599 -28.753 7.280 1.00 22.06 297 SER A O 1
ATOM 2345 N N . ILE A 1 298 ? 20.737 -27.945 6.235 1.00 22.06 298 ILE A N 1
ATOM 2346 C CA . ILE A 1 298 ? 19.634 -28.085 7.237 1.00 22.06 298 ILE A CA 1
ATOM 2347 C C . ILE A 1 298 ? 19.639 -26.972 8.330 1.00 22.06 298 ILE A C 1
ATOM 2349 O O . ILE A 1 298 ? 20.709 -26.622 8.801 1.00 22.06 298 ILE A O 1
ATOM 2353 N N . ALA A 1 299 ? 18.559 -26.304 8.785 1.00 23.30 299 ALA A N 1
ATOM 2354 C CA . ALA A 1 299 ? 17.118 -26.585 8.954 1.00 23.30 299 ALA A CA 1
ATOM 2355 C C . ALA A 1 299 ? 16.302 -25.258 8.951 1.00 23.30 299 ALA A C 1
ATOM 2357 O O . ALA A 1 299 ? 16.824 -24.234 9.372 1.00 23.30 299 ALA A O 1
ATOM 2358 N N . SER A 1 300 ? 15.108 -25.184 8.346 1.00 24.59 300 SER A N 1
ATOM 2359 C CA . SER A 1 300 ? 13.772 -25.264 8.988 1.00 24.59 300 SER A CA 1
ATOM 2360 C C . SER A 1 300 ? 13.555 -24.378 10.226 1.00 24.59 300 SER A C 1
ATOM 2362 O O . SER A 1 300 ? 14.170 -24.613 11.260 1.00 24.59 300 SER A O 1
ATOM 2364 N N . GLY A 1 301 ? 12.574 -23.469 10.152 1.00 22.36 301 GLY A N 1
ATOM 2365 C CA . GLY A 1 301 ? 12.029 -22.754 11.310 1.00 22.36 301 GLY A CA 1
ATOM 2366 C C . GLY A 1 301 ? 11.091 -21.607 10.925 1.00 22.36 301 GLY A C 1
ATOM 2367 O O . GLY A 1 301 ? 11.505 -20.457 10.935 1.00 22.36 301 GLY A O 1
ATOM 2368 N N . ALA A 1 302 ? 9.848 -21.933 10.569 1.00 20.25 302 ALA A N 1
ATOM 2369 C CA . ALA A 1 302 ? 8.725 -20.994 10.541 1.00 20.25 302 ALA A CA 1
ATOM 2370 C C . ALA A 1 302 ? 8.153 -20.846 11.955 1.00 20.25 302 ALA A C 1
ATOM 2372 O O . ALA A 1 302 ? 8.004 -21.886 12.589 1.00 20.25 302 ALA A O 1
ATOM 2373 N N . VAL A 1 303 ? 7.779 -19.638 12.396 1.00 22.47 303 VAL A N 1
ATOM 2374 C CA . VAL A 1 303 ? 6.732 -19.393 13.413 1.00 22.47 303 VAL A CA 1
ATOM 2375 C C . VAL A 1 303 ? 6.193 -17.957 13.252 1.00 22.47 303 VAL A C 1
ATOM 2377 O O . VAL A 1 303 ? 6.986 -17.026 13.333 1.00 22.47 303 VAL A O 1
ATOM 2380 N N . ILE A 1 304 ? 4.871 -17.893 13.009 1.00 30.12 304 ILE A N 1
ATOM 2381 C CA . ILE A 1 304 ? 3.814 -16.899 13.338 1.00 30.12 304 ILE A CA 1
ATOM 2382 C C . ILE A 1 304 ? 4.165 -15.411 13.254 1.00 30.12 304 ILE A C 1
ATOM 2384 O O . ILE A 1 304 ? 4.918 -14.923 14.122 1.00 30.12 304 ILE A O 1
#

Secondary structure (DSSP, 8-state):
-PPPHHHHHHHHHTTSSEEES--GGGEETTEE--PEEEEEEEE-TTT-SS--TTS--GGGEEEEEPPTTS---PPTT--EEEEESSEEE--TT---------B-TT-EEEETTEEEEGGG--TT-EEE-TTS-EEE----PPP--S--EEEEE-TTS-EEEEETT-EEEEE-GGGGTTS---EEEEEHHHHHHTSEETTEE---PPPPPPP-PPP---SS-HHHHHHHHHHB-SSSSEEE---HHHHHHHHHTT-EEEE-SS-TTEEEEES---PPPGGG------------------------

Foldseek 3Di:
DQAFLVRVVVCCVVVQKDKVPDDNLQRDGGDGDWAWAQKKKFAPCVVDVDDDPVDDDPNGIDIDGHDPVHDDDDDPPGDMDIDTPIDMDHHPPDDDDDDDWDWDQQCWFQFLVGIDGNVRDAFQTWGADLQQETDTDHGDDPHDPDFAWDWDADPVGDITITGQQHWAFWFFPVVCPPPDGDTDIDGNVRCVVPQDDPPDGTTDGDHGHDHDHDDDWDQDAPLLVVQCVVAHDPPAQKGQAPDVVSVVVLVVQVWDWAADPVRRRMTHTDDRGTHDDPVVPDDDDDDDDDDDDDDDDDDDDDDD

Radius of gyration: 27.99 Å; chains: 1; bounding box: 80×58×81 Å